Protein AF-F4WC92-F1 (afdb_monomer_lite)

Radius of gyration: 28.57 Å; chains: 1; bounding box: 80×47×82 Å

Secondary structure (DSSP, 8-state):
-HHHHHHHHHHHHHHHHHHHHTTS-HHHHHHHHHHHHHHHHHHHHHHHHHHHHHHHHHHHHHHHHHHHHHHHHHHHHTTTTS-SSSHHHHHHHHHHHHHHHHHHHHHHHHHHHHHHHHHHHHHTTS-------------HHHHHHHHHHHHHHHTTS-SSS-HHHHHHHHHHHHHHHHHHHHHHHHHHHHHHHHHHHHHHHHHHHHHHHHHHHHHHHHHHSTTT-TTHHHHHHHHHHHHHHHHHHHHHHHHHHHHHHHHHHHHHHHHHSS----EETTEE--HHHHHHHHHHHHHHHHHHHHHHHHHHHHHT--

Sequence (314 aa):
MVTVWITGSFILSIVTFIHLKIRTNIFTSVYIILIVMYSITVNSINVYEFYIFVMCLQIKFKLINRFLCENLINLSTNKIKLGIFELKDYAKIMDVEQQKHIFFATMKFRWCRRLQSRINVLELKKQDQVVSQIKYYFPSQFKNQFQNKLKNQSQRCNHSIIKCPERKHLLQIIKQVHLELCKLSKTICTILGVQVAWEIGAIIMCLSGAFYNLFIRYVMYQHKVKDVPAQTALTLLISSLNIFRAVFVSRICKNAADEIQQFGIQVLQSPVTFSVFGLTLDNRVLTMVCIKLVYMKHCYCISVYYIKRQNSYK

pLDDT: mean 71.81, std 14.81, range [36.44, 93.5]

Organism: Acromyrmex echinatior (NCBI:txid103372)

Structure (mmCIF, N/CA/C/O backbone):
data_AF-F4WC92-F1
#
_entry.id   AF-F4WC92-F1
#
loop_
_atom_site.group_PDB
_atom_site.id
_atom_site.type_symbol
_atom_site.label_atom_id
_atom_site.label_alt_id
_atom_site.label_comp_id
_atom_site.label_asym_id
_atom_site.label_entity_id
_atom_site.label_seq_id
_atom_site.pdbx_PDB_ins_code
_atom_site.Cartn_x
_atom_site.Cartn_y
_atom_site.Cartn_z
_atom_site.occupancy
_atom_site.B_iso_or_equiv
_atom_site.auth_seq_id
_atom_site.auth_comp_id
_atom_site.auth_asym_id
_atom_site.auth_atom_id
_atom_site.pdbx_PDB_model_num
ATOM 1 N N . MET A 1 1 ? 5.253 16.028 4.883 1.00 73.00 1 MET A N 1
ATOM 2 C CA . MET A 1 1 ? 5.475 14.704 4.251 1.00 73.00 1 MET A CA 1
ATOM 3 C C . MET A 1 1 ? 4.639 14.530 2.985 1.00 73.00 1 MET A C 1
ATOM 5 O O . MET A 1 1 ? 5.220 14.243 1.953 1.00 73.00 1 MET A O 1
ATOM 9 N N . VAL A 1 2 ? 3.318 14.757 3.029 1.00 73.44 2 VAL A N 1
ATOM 10 C CA . VAL A 1 2 ? 2.434 14.652 1.845 1.00 73.44 2 VAL A CA 1
ATOM 11 C C . VAL A 1 2 ? 2.846 15.610 0.724 1.00 73.44 2 VAL A C 1
ATOM 13 O O . VAL A 1 2 ? 3.014 15.183 -0.409 1.00 73.44 2 VAL A O 1
ATOM 16 N N . THR A 1 3 ? 3.109 16.877 1.051 1.00 79.88 3 THR A N 1
ATOM 17 C CA . THR A 1 3 ? 3.585 17.886 0.088 1.00 79.88 3 THR A CA 1
ATOM 18 C C . THR A 1 3 ? 4.872 17.464 -0.616 1.00 79.88 3 THR A C 1
ATOM 20 O O . THR A 1 3 ? 4.920 17.496 -1.836 1.00 79.88 3 THR A O 1
ATOM 23 N N . VAL A 1 4 ? 5.869 16.993 0.144 1.00 82.69 4 VAL A N 1
ATOM 24 C CA . VAL A 1 4 ? 7.152 16.473 -0.373 1.00 82.69 4 VAL A CA 1
ATOM 25 C C . VAL A 1 4 ? 6.945 15.288 -1.319 1.00 82.69 4 VAL A C 1
ATOM 27 O O . VAL A 1 4 ? 7.647 15.146 -2.315 1.00 82.69 4 VAL A O 1
ATOM 30 N N . TRP A 1 5 ? 5.977 14.427 -1.015 1.00 79.44 5 TRP A N 1
ATOM 31 C CA . TRP A 1 5 ? 5.677 13.262 -1.835 1.00 79.44 5 TRP A CA 1
ATOM 32 C C . TRP A 1 5 ? 4.957 13.640 -3.140 1.00 79.44 5 TRP A C 1
ATOM 34 O O . TRP A 1 5 ? 5.303 13.118 -4.201 1.00 79.44 5 TRP A O 1
ATOM 44 N N . ILE A 1 6 ? 4.021 14.596 -3.087 1.00 78.69 6 ILE A N 1
ATOM 45 C CA . ILE A 1 6 ? 3.345 15.142 -4.275 1.00 78.69 6 ILE A CA 1
ATOM 46 C C . ILE A 1 6 ? 4.356 15.856 -5.179 1.00 78.69 6 ILE A C 1
ATOM 48 O O . ILE A 1 6 ? 4.411 15.567 -6.373 1.00 78.69 6 ILE A O 1
ATOM 52 N N . THR A 1 7 ? 5.194 16.740 -4.625 1.00 84.88 7 THR A N 1
ATOM 53 C CA . THR A 1 7 ? 6.208 17.459 -5.410 1.00 84.88 7 THR A CA 1
ATOM 54 C C . THR A 1 7 ? 7.243 16.509 -5.998 1.00 84.88 7 THR A C 1
ATOM 56 O O . THR A 1 7 ? 7.555 16.618 -7.180 1.00 84.88 7 THR A O 1
ATOM 59 N N . GLY A 1 8 ? 7.727 15.533 -5.224 1.00 83.31 8 GLY A N 1
ATOM 60 C CA . GLY A 1 8 ? 8.659 14.516 -5.716 1.00 83.31 8 GLY A CA 1
ATOM 61 C C . GLY A 1 8 ? 8.076 13.681 -6.858 1.00 83.31 8 GLY A C 1
ATOM 62 O O . GLY A 1 8 ? 8.741 13.477 -7.873 1.00 83.31 8 GLY A O 1
ATOM 63 N N . SER A 1 9 ? 6.816 13.257 -6.733 1.00 78.88 9 SER A N 1
ATOM 64 C CA . SER A 1 9 ? 6.118 12.512 -7.789 1.00 78.88 9 SER A CA 1
ATOM 65 C C . SER A 1 9 ? 5.944 13.355 -9.053 1.00 78.88 9 SER A C 1
ATOM 67 O O . SER A 1 9 ? 6.197 12.875 -10.154 1.00 78.88 9 SER A O 1
ATOM 69 N N . PHE A 1 10 ? 5.582 14.631 -8.900 1.00 83.00 10 PHE A N 1
ATOM 70 C CA . PHE A 1 10 ? 5.409 15.555 -10.018 1.00 83.00 10 PHE A CA 1
ATOM 71 C C . PHE A 1 10 ? 6.719 15.819 -10.776 1.00 83.00 10 PHE A C 1
ATOM 73 O O . PHE A 1 10 ? 6.756 15.695 -12.000 1.00 83.00 10 PHE A O 1
ATOM 80 N N . ILE A 1 11 ? 7.810 16.106 -10.054 1.00 87.75 11 ILE A N 1
ATOM 81 C CA . ILE A 1 11 ? 9.150 16.290 -10.639 1.00 87.75 11 ILE A CA 1
ATOM 82 C C . ILE A 1 11 ? 9.536 15.062 -11.462 1.00 87.75 11 ILE A C 1
ATOM 84 O O . ILE A 1 11 ? 10.046 15.177 -12.576 1.00 87.75 11 ILE A O 1
ATOM 88 N N . LEU A 1 12 ? 9.261 13.872 -10.939 1.00 82.19 12 LEU A N 1
ATOM 89 C CA . LEU A 1 12 ? 9.663 12.647 -11.601 1.00 82.19 12 LEU A CA 1
ATOM 90 C C . LEU A 1 12 ? 8.850 12.344 -12.858 1.00 82.19 12 LEU A C 1
ATOM 92 O O . LEU A 1 12 ? 9.400 11.871 -13.856 1.00 82.19 12 LEU A O 1
ATOM 96 N N . SER A 1 13 ? 7.563 12.670 -12.847 1.00 81.75 13 SER A N 1
ATOM 97 C CA . SER A 1 13 ? 6.728 12.586 -14.040 1.00 81.75 13 SER A CA 1
ATOM 98 C C . SER A 1 13 ? 7.190 13.547 -15.135 1.00 81.75 13 SER A C 1
ATOM 100 O O . SER A 1 13 ? 7.204 13.158 -16.302 1.00 81.75 13 SER A O 1
ATOM 102 N N . ILE A 1 14 ? 7.664 14.750 -14.782 1.00 87.12 14 ILE A N 1
ATOM 103 C CA . ILE A 1 14 ? 8.284 15.678 -15.744 1.00 87.12 14 ILE A CA 1
ATOM 104 C C . ILE A 1 14 ? 9.562 15.074 -16.338 1.00 87.12 14 ILE A C 1
ATOM 106 O O . ILE A 1 14 ? 9.734 15.071 -17.556 1.00 87.12 14 ILE A O 1
ATOM 110 N N . VAL A 1 15 ? 10.448 14.518 -15.506 1.00 86.44 15 VAL A N 1
ATOM 111 C CA . VAL A 1 15 ? 11.680 13.865 -15.986 1.00 86.44 15 VAL A CA 1
ATOM 112 C C . VAL A 1 15 ? 11.350 12.701 -16.925 1.00 86.44 15 VAL A C 1
ATOM 114 O O . VAL A 1 15 ? 11.953 12.558 -17.991 1.00 86.44 15 VAL A O 1
ATOM 117 N N . THR A 1 16 ? 10.344 11.902 -16.566 1.00 80.56 16 THR A N 1
ATOM 118 C CA . THR A 1 16 ? 9.867 10.785 -17.388 1.00 80.56 16 THR A CA 1
ATOM 119 C C . THR A 1 16 ? 9.305 11.281 -18.719 1.00 80.56 16 THR A C 1
ATOM 121 O O . THR A 1 16 ? 9.614 10.692 -19.752 1.00 80.56 16 THR A O 1
ATOM 124 N N . PHE A 1 17 ? 8.559 12.392 -18.728 1.00 84.19 17 PHE A N 1
ATOM 125 C CA . PHE A 1 17 ? 8.043 13.010 -19.951 1.00 84.19 17 PHE A CA 1
ATOM 126 C C . PHE A 1 17 ? 9.146 13.443 -20.902 1.00 84.19 17 PHE A C 1
ATOM 128 O O . PHE A 1 17 ? 9.114 13.079 -22.078 1.00 84.19 17 PHE A O 1
ATOM 135 N N . ILE A 1 18 ? 10.122 14.197 -20.394 1.00 87.19 18 ILE A N 1
ATOM 136 C CA . ILE A 1 18 ? 11.235 14.707 -21.198 1.00 87.19 18 ILE A CA 1
ATOM 137 C C . ILE A 1 18 ? 11.947 13.535 -21.878 1.00 87.19 18 ILE A C 1
ATOM 139 O O . ILE A 1 18 ? 12.225 13.586 -23.075 1.00 87.19 18 ILE A O 1
ATOM 143 N N . HIS A 1 19 ? 12.162 12.441 -21.146 1.00 82.94 19 HIS A N 1
ATOM 144 C CA . HIS A 1 19 ? 12.802 11.255 -21.696 1.00 82.94 19 HIS A CA 1
ATOM 145 C 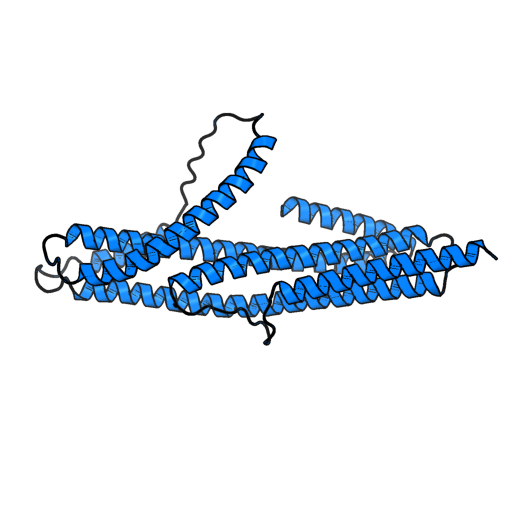C . HIS A 1 19 ? 11.903 10.477 -22.679 1.00 82.94 19 HIS A C 1
ATOM 147 O O . HIS A 1 19 ? 12.404 9.939 -23.668 1.00 82.94 19 HIS A O 1
ATOM 153 N N . LEU A 1 20 ? 10.588 10.387 -22.442 1.00 80.44 20 LEU A N 1
ATOM 154 C CA . LEU A 1 20 ? 9.663 9.693 -23.351 1.00 80.44 20 LEU A CA 1
ATOM 155 C C . LEU A 1 20 ? 9.506 10.428 -24.689 1.00 80.44 20 LEU A C 1
ATOM 157 O O . LEU A 1 20 ? 9.467 9.785 -25.743 1.00 80.44 20 LEU A O 1
ATOM 161 N N . LYS A 1 21 ? 9.481 11.767 -24.637 1.00 87.62 21 LYS A N 1
ATOM 162 C CA . LYS A 1 21 ? 9.332 12.656 -25.796 1.00 87.62 21 LYS A CA 1
ATOM 163 C C . LYS A 1 21 ? 10.448 12.468 -26.823 1.00 87.62 21 LYS A C 1
ATOM 165 O O . LYS A 1 21 ? 10.203 12.601 -28.013 1.00 87.62 21 LYS A O 1
ATOM 170 N N . ILE A 1 22 ? 11.658 12.126 -26.377 1.00 85.75 22 ILE A N 1
ATOM 171 C CA . ILE A 1 22 ? 12.803 11.876 -27.268 1.00 85.75 22 ILE A CA 1
ATOM 172 C C . ILE A 1 22 ? 12.586 10.616 -28.125 1.00 85.75 22 ILE A C 1
ATOM 174 O O . ILE A 1 22 ? 13.156 10.504 -29.205 1.00 85.75 22 ILE A O 1
ATOM 178 N N . ARG A 1 23 ? 11.778 9.652 -27.662 1.00 78.31 23 ARG A N 1
ATOM 179 C CA . ARG A 1 23 ? 11.709 8.309 -28.265 1.00 78.31 23 ARG A CA 1
ATOM 180 C C . ARG A 1 23 ? 10.400 7.959 -28.950 1.00 78.31 23 ARG A C 1
ATOM 182 O O . ARG A 1 23 ? 10.360 6.976 -29.680 1.00 78.31 23 ARG A O 1
ATOM 189 N N . THR A 1 24 ? 9.326 8.676 -28.660 1.00 88.62 24 THR A N 1
ATOM 190 C CA . THR A 1 24 ? 7.986 8.310 -29.127 1.00 88.62 24 THR A CA 1
ATOM 191 C C . THR A 1 24 ? 7.254 9.525 -29.667 1.00 88.62 24 THR A C 1
ATOM 193 O O . THR A 1 24 ? 7.598 10.662 -29.345 1.00 88.62 24 THR A O 1
ATOM 196 N N . ASN A 1 25 ? 6.222 9.282 -30.476 1.00 93.50 25 ASN A N 1
ATOM 197 C CA . ASN A 1 25 ? 5.339 10.340 -30.949 1.00 93.50 25 ASN A CA 1
ATOM 198 C C . ASN A 1 25 ? 4.770 11.127 -29.765 1.00 93.50 25 ASN A C 1
ATOM 200 O O . ASN A 1 25 ? 4.404 10.551 -28.737 1.00 93.50 25 ASN A O 1
ATOM 204 N N . ILE A 1 26 ? 4.656 12.445 -29.937 1.00 91.38 26 ILE A N 1
ATOM 205 C CA . ILE A 1 26 ? 4.210 13.370 -28.887 1.00 91.38 26 ILE A CA 1
ATOM 206 C C . ILE A 1 26 ? 2.862 12.922 -28.302 1.00 91.38 26 ILE A C 1
ATOM 208 O O . ILE A 1 26 ? 2.715 12.889 -27.084 1.00 91.38 26 ILE A O 1
ATOM 212 N N . PHE A 1 27 ? 1.916 12.487 -29.141 1.00 91.12 27 PHE A N 1
ATOM 213 C CA . PHE A 1 27 ? 0.608 11.995 -28.694 1.00 91.12 27 PHE A CA 1
ATOM 214 C C . PHE A 1 27 ? 0.704 10.754 -27.800 1.00 91.12 27 PHE A C 1
ATOM 216 O O . PHE A 1 27 ? 0.085 10.709 -26.739 1.00 91.12 27 PHE A O 1
ATOM 223 N N . THR A 1 28 ? 1.520 9.768 -28.180 1.00 85.94 28 THR A N 1
ATOM 224 C CA . THR A 1 28 ? 1.728 8.550 -27.384 1.00 85.94 28 THR A CA 1
ATOM 225 C C . THR A 1 28 ? 2.424 8.872 -26.066 1.00 85.94 28 THR A C 1
ATOM 227 O O . THR A 1 28 ? 2.027 8.359 -25.023 1.00 85.94 28 THR A O 1
ATOM 230 N N . SER A 1 29 ? 3.418 9.767 -26.094 1.00 85.31 29 SER A N 1
ATOM 231 C CA . SER A 1 29 ? 4.074 10.264 -24.883 1.00 85.31 29 SER A CA 1
ATOM 232 C C . SER A 1 29 ? 3.074 10.900 -23.925 1.00 85.31 29 SER A C 1
ATOM 234 O O . SER A 1 29 ? 2.993 10.489 -22.770 1.00 85.31 29 SER A O 1
ATOM 236 N N . VAL A 1 30 ? 2.287 11.864 -24.410 1.00 87.81 30 VAL A N 1
ATOM 237 C CA . VAL A 1 30 ? 1.281 12.572 -23.608 1.00 87.81 30 VAL A CA 1
ATOM 238 C C . VAL A 1 30 ? 0.264 11.592 -23.026 1.00 87.81 30 VAL A C 1
ATOM 240 O O . VAL A 1 30 ? -0.023 11.662 -21.834 1.00 87.81 30 VAL A O 1
ATOM 243 N N . TYR A 1 31 ? -0.220 10.634 -23.819 1.00 89.62 31 TYR A N 1
ATOM 244 C CA . TYR A 1 31 ? -1.158 9.613 -23.354 1.00 89.62 31 TYR A CA 1
ATOM 245 C C . TYR A 1 31 ? -0.576 8.743 -22.230 1.00 89.62 31 TYR A C 1
ATOM 247 O O . TYR A 1 31 ? -1.202 8.587 -21.181 1.00 89.62 31 TYR A O 1
ATOM 255 N N . ILE A 1 32 ? 0.649 8.233 -22.400 1.00 83.56 32 ILE A N 1
ATOM 256 C CA . ILE A 1 32 ? 1.326 7.424 -21.375 1.00 83.56 32 ILE A CA 1
ATOM 257 C C . ILE A 1 32 ? 1.508 8.232 -20.087 1.00 83.56 32 ILE A C 1
ATOM 259 O O . ILE A 1 32 ? 1.289 7.714 -18.995 1.00 83.56 32 ILE A O 1
ATOM 263 N N . ILE A 1 33 ? 1.867 9.510 -20.193 1.00 86.06 33 ILE A N 1
ATOM 264 C CA . ILE A 1 33 ? 2.068 10.371 -19.023 1.00 86.06 33 ILE A CA 1
ATOM 265 C C . ILE A 1 33 ? 0.764 10.672 -18.324 1.00 86.06 33 ILE A C 1
ATOM 267 O O . ILE A 1 33 ? 0.744 10.654 -17.101 1.00 86.06 33 ILE A O 1
ATOM 271 N N . LEU A 1 34 ? -0.315 10.914 -19.065 1.00 87.31 34 LEU A N 1
ATOM 272 C CA . LEU A 1 34 ? -1.633 11.094 -18.474 1.00 87.31 34 LEU A CA 1
ATOM 273 C C . LEU A 1 34 ? -2.047 9.849 -17.692 1.00 87.31 34 LEU A C 1
ATOM 275 O O . LEU A 1 34 ? -2.469 9.985 -16.548 1.00 87.31 34 LEU A O 1
ATOM 279 N N . ILE A 1 35 ? -1.842 8.647 -18.242 1.00 86.38 35 ILE A N 1
ATOM 280 C CA . ILE A 1 35 ? -2.120 7.393 -17.526 1.00 86.38 35 ILE A CA 1
ATOM 281 C C . ILE A 1 35 ? -1.248 7.262 -16.277 1.00 86.38 35 ILE A C 1
ATOM 283 O O . ILE A 1 35 ? -1.755 6.940 -15.204 1.00 86.38 35 ILE A O 1
ATOM 287 N N . VAL A 1 36 ? 0.060 7.501 -16.395 1.00 82.44 36 VAL A N 1
ATOM 288 C CA . VAL A 1 36 ? 1.001 7.367 -15.274 1.00 82.44 36 VAL A CA 1
ATOM 289 C C . VAL A 1 36 ? 0.689 8.390 -14.185 1.00 82.44 36 VAL A C 1
ATOM 291 O O . VAL A 1 36 ? 0.618 8.026 -13.015 1.00 82.44 36 VAL A O 1
ATOM 294 N N . MET A 1 37 ? 0.441 9.645 -14.556 1.00 84.12 37 MET A N 1
ATOM 295 C CA . MET A 1 37 ? 0.050 10.709 -13.636 1.00 84.12 37 MET A CA 1
ATOM 296 C C . MET A 1 37 ? -1.266 10.386 -12.954 1.00 84.12 37 MET A C 1
ATOM 298 O O . MET A 1 37 ? -1.327 10.425 -11.732 1.00 84.12 37 MET A O 1
ATOM 302 N N . TYR A 1 38 ? -2.290 10.006 -13.717 1.00 86.88 38 TYR A N 1
ATOM 303 C CA . TYR A 1 38 ? -3.586 9.625 -13.171 1.00 86.88 38 TYR A CA 1
ATOM 304 C C . TYR A 1 38 ? -3.454 8.455 -12.194 1.00 86.88 38 TYR A C 1
ATOM 306 O O . TYR A 1 38 ? -3.939 8.537 -11.069 1.00 86.88 38 TYR A O 1
ATOM 314 N N . SER A 1 39 ? -2.721 7.407 -12.578 1.00 83.56 39 SER A N 1
ATOM 315 C CA . SER A 1 39 ? -2.456 6.257 -11.716 1.00 83.56 39 SER A CA 1
ATOM 316 C C . SER A 1 39 ? -1.729 6.671 -10.440 1.00 83.56 39 SER A C 1
ATOM 318 O O . SER A 1 39 ? -2.133 6.279 -9.348 1.00 83.56 39 SER A O 1
ATOM 320 N N . ILE A 1 40 ? -0.688 7.500 -10.526 1.00 79.75 40 ILE A N 1
ATOM 321 C CA . ILE A 1 40 ? 0.014 7.989 -9.337 1.00 79.75 40 ILE A CA 1
ATOM 322 C C . ILE A 1 40 ? -0.944 8.807 -8.468 1.00 79.75 40 ILE A C 1
ATOM 324 O O . ILE A 1 40 ? -1.065 8.508 -7.283 1.00 79.75 40 ILE A O 1
ATOM 328 N N . THR A 1 41 ? -1.662 9.781 -9.031 1.00 83.19 41 THR A N 1
ATOM 329 C CA . THR A 1 41 ? -2.555 10.696 -8.307 1.00 83.19 41 THR A CA 1
ATOM 330 C C . THR A 1 41 ? -3.713 9.972 -7.629 1.00 83.19 41 THR A C 1
ATOM 332 O O . THR A 1 41 ? -3.917 10.162 -6.433 1.00 83.19 41 THR A O 1
ATOM 335 N N . VAL A 1 42 ? -4.439 9.104 -8.333 1.00 84.50 42 VAL A N 1
ATOM 336 C CA . VAL A 1 42 ? -5.546 8.335 -7.742 1.00 84.50 42 VAL A CA 1
ATOM 337 C C . VAL A 1 42 ? -5.039 7.481 -6.588 1.00 84.50 42 VAL A C 1
ATOM 339 O O . VAL A 1 42 ? -5.598 7.507 -5.494 1.00 84.50 42 VAL A O 1
ATOM 342 N N . ASN A 1 43 ? -3.910 6.805 -6.780 1.00 80.81 43 ASN A N 1
ATOM 343 C CA . ASN A 1 43 ? -3.346 5.966 -5.732 1.00 80.81 43 ASN A CA 1
ATOM 344 C C . ASN A 1 43 ? -2.805 6.786 -4.550 1.00 80.81 43 ASN A C 1
ATOM 346 O O . ASN A 1 43 ? -2.872 6.349 -3.404 1.00 80.81 43 ASN A O 1
ATOM 350 N N . SER A 1 44 ? -2.328 8.006 -4.811 1.00 80.38 44 SER A N 1
ATOM 351 C CA . SER A 1 44 ? -1.966 8.986 -3.778 1.00 80.38 44 SER A CA 1
ATOM 352 C C . SER A 1 44 ? -3.141 9.288 -2.864 1.00 80.38 44 SER A C 1
ATOM 354 O O . SER A 1 44 ? -3.015 9.254 -1.642 1.00 80.38 44 SER A O 1
ATOM 356 N N . ILE A 1 45 ? -4.268 9.632 -3.493 1.00 85.88 45 ILE A N 1
ATOM 357 C CA . ILE A 1 45 ? -5.485 10.083 -2.833 1.00 85.88 45 ILE A CA 1
ATOM 358 C C . ILE A 1 45 ? -6.022 8.936 -1.994 1.00 85.88 45 ILE A C 1
ATOM 360 O O . ILE A 1 45 ? -6.266 9.124 -0.812 1.00 85.88 45 ILE A O 1
ATOM 364 N N . ASN A 1 46 ? -6.058 7.738 -2.566 1.00 83.00 46 ASN A N 1
ATOM 365 C CA . ASN A 1 46 ? -6.442 6.507 -1.892 1.00 83.00 46 ASN A CA 1
ATOM 366 C C . ASN A 1 46 ? -5.622 6.234 -0.618 1.00 83.00 46 ASN A C 1
ATOM 368 O O . ASN A 1 46 ? -6.174 6.012 0.460 1.00 83.00 46 ASN A O 1
ATOM 372 N N . VAL A 1 47 ? -4.287 6.290 -0.709 1.00 78.44 47 VAL A N 1
ATOM 373 C CA . VAL A 1 47 ? -3.405 6.089 0.457 1.00 78.44 47 VAL A CA 1
ATOM 374 C C . VAL A 1 47 ? -3.589 7.203 1.491 1.00 78.44 47 VAL A C 1
ATOM 376 O O . VAL A 1 47 ? -3.520 6.957 2.698 1.00 78.44 47 VAL A O 1
ATOM 379 N N . TYR A 1 48 ? -3.824 8.434 1.041 1.00 82.12 48 TYR A N 1
ATOM 380 C CA . TYR A 1 48 ? -4.033 9.573 1.926 1.00 82.12 48 TYR A CA 1
ATOM 381 C C . TYR A 1 48 ? -5.386 9.523 2.644 1.00 82.12 48 TYR A C 1
ATOM 383 O O . TYR A 1 48 ? -5.450 9.769 3.849 1.00 82.12 48 TYR A O 1
ATOM 391 N N . GLU A 1 49 ? -6.448 9.149 1.937 1.00 85.50 49 GLU A N 1
ATOM 392 C CA . GLU A 1 49 ? -7.778 8.922 2.492 1.00 85.50 49 GLU A CA 1
ATOM 393 C C . GLU A 1 49 ? -7.728 7.823 3.553 1.00 85.50 49 GLU A C 1
ATOM 395 O O . GLU A 1 49 ? -8.208 8.025 4.669 1.00 85.50 49 GLU A O 1
ATOM 400 N N . PHE A 1 50 ? -7.036 6.716 3.263 1.00 80.38 50 PHE A N 1
ATOM 401 C CA . PHE A 1 50 ? -6.778 5.666 4.245 1.00 80.38 50 PHE A CA 1
ATOM 402 C C . PHE A 1 50 ? -6.083 6.209 5.496 1.00 80.38 50 PHE A C 1
ATOM 404 O O . PHE A 1 50 ? -6.516 5.951 6.620 1.00 80.38 50 PHE A O 1
ATOM 411 N N . TYR A 1 51 ? -5.017 6.988 5.312 1.00 80.75 51 TYR A N 1
ATOM 412 C CA . TYR A 1 51 ? -4.273 7.568 6.421 1.00 80.75 51 TYR A CA 1
ATOM 413 C C . TYR A 1 51 ? -5.148 8.488 7.288 1.00 80.75 51 TYR A C 1
ATOM 415 O O . TYR A 1 51 ? -5.158 8.348 8.513 1.00 80.75 51 TYR A O 1
ATOM 423 N N . ILE A 1 52 ? -5.924 9.391 6.675 1.00 85.19 52 ILE A N 1
ATOM 424 C CA . ILE A 1 52 ? -6.870 10.254 7.400 1.00 85.19 52 ILE A CA 1
ATOM 425 C C . ILE A 1 52 ? -7.900 9.408 8.140 1.00 85.19 52 ILE A C 1
ATOM 427 O O . ILE A 1 52 ? -8.220 9.697 9.293 1.00 85.19 52 ILE A O 1
ATOM 431 N N . PHE A 1 53 ? -8.418 8.368 7.494 1.00 82.69 53 PHE A N 1
ATOM 432 C CA . PHE A 1 53 ? -9.435 7.511 8.072 1.00 82.69 53 PHE A CA 1
ATOM 433 C C . PHE A 1 53 ? -8.928 6.789 9.329 1.00 82.69 53 PHE A C 1
ATOM 435 O O . PHE A 1 53 ? -9.590 6.830 10.369 1.00 82.69 53 PHE A O 1
ATOM 442 N N . VAL A 1 54 ? -7.723 6.210 9.276 1.00 77.62 54 VAL A N 1
ATOM 443 C CA . VAL A 1 54 ? -7.074 5.576 10.437 1.00 77.62 54 VAL A CA 1
ATOM 444 C C . VAL A 1 54 ? -6.869 6.587 11.564 1.00 77.62 54 VAL A C 1
ATOM 446 O O . VAL A 1 54 ? -7.263 6.322 12.700 1.00 77.62 54 VAL A O 1
ATOM 449 N N . MET A 1 55 ? -6.343 7.775 11.252 1.00 83.50 55 MET A N 1
ATOM 450 C CA . MET A 1 55 ? -6.171 8.852 12.234 1.00 83.50 55 MET A CA 1
ATOM 451 C C . MET A 1 55 ? -7.510 9.283 12.854 1.00 83.50 55 MET A C 1
ATOM 453 O O . MET A 1 55 ? -7.603 9.521 14.060 1.00 83.50 55 MET A O 1
ATOM 457 N N . CYS A 1 56 ? -8.578 9.360 12.056 1.00 86.56 56 CYS A N 1
ATOM 458 C CA . CYS A 1 56 ? -9.911 9.721 12.529 1.00 86.56 56 CYS A CA 1
ATOM 459 C C . CYS A 1 56 ? -10.477 8.658 13.477 1.00 86.56 56 CYS A C 1
ATOM 461 O O . CYS A 1 56 ? -10.965 8.999 14.560 1.00 86.56 56 CYS A O 1
ATOM 463 N N . LEU A 1 57 ? -10.376 7.375 13.108 1.00 79.31 57 LEU A N 1
ATOM 464 C CA . LEU A 1 57 ? -10.760 6.270 13.984 1.00 79.31 57 LEU A CA 1
ATOM 465 C C . LEU A 1 57 ? -9.978 6.322 15.293 1.00 79.31 57 LEU A C 1
ATOM 467 O O . LEU A 1 57 ? -10.585 6.265 16.360 1.00 79.31 57 LEU A O 1
ATOM 471 N N . GLN A 1 58 ? -8.660 6.498 15.224 1.00 81.50 58 GLN A N 1
ATOM 472 C CA . GLN A 1 58 ? -7.795 6.578 16.395 1.00 81.50 58 GLN A CA 1
ATOM 473 C C . GLN A 1 58 ? -8.238 7.691 17.355 1.00 81.50 58 GLN A C 1
ATOM 475 O O . GLN A 1 58 ? -8.398 7.454 18.555 1.00 81.50 58 GLN A O 1
ATOM 480 N N . ILE A 1 59 ? -8.477 8.901 16.839 1.00 85.12 59 ILE A N 1
ATOM 481 C CA . ILE A 1 59 ? -8.931 10.041 17.645 1.00 85.12 59 ILE A CA 1
ATOM 482 C C . ILE A 1 59 ? -10.301 9.747 18.266 1.00 85.12 59 ILE A C 1
ATOM 484 O O . ILE A 1 59 ? -10.489 9.981 19.463 1.00 85.12 59 ILE A O 1
ATOM 488 N N . LYS A 1 60 ? -11.246 9.199 17.489 1.00 83.69 60 LYS A N 1
ATOM 489 C CA . LYS A 1 60 ? -12.581 8.841 17.988 1.00 83.69 60 LYS A CA 1
ATOM 490 C C . LYS A 1 60 ? -12.512 7.786 19.088 1.00 83.69 60 LYS A C 1
ATOM 492 O O . LYS A 1 60 ? -13.124 7.978 20.136 1.00 83.69 60 LYS A O 1
ATOM 497 N N . PHE A 1 61 ? -11.736 6.721 18.905 1.00 79.19 61 PHE A N 1
ATOM 498 C CA . PHE A 1 61 ? -11.561 5.684 19.922 1.00 79.19 61 PHE A CA 1
ATOM 499 C C . PHE A 1 61 ? -10.899 6.227 21.185 1.00 79.19 61 PHE A C 1
ATOM 501 O O . PHE A 1 61 ? -11.390 5.974 22.284 1.00 79.19 61 PHE A O 1
ATOM 508 N N . LYS A 1 62 ? -9.839 7.033 21.050 1.00 83.88 62 LYS A N 1
ATOM 509 C CA . LYS A 1 62 ? -9.177 7.681 22.191 1.00 83.88 62 LYS A CA 1
ATOM 510 C C . LYS A 1 62 ? -10.152 8.542 22.992 1.00 83.88 62 LYS A C 1
ATOM 512 O O . LYS A 1 62 ? -10.101 8.557 24.220 1.00 83.88 62 LYS A O 1
ATOM 517 N N . LEU A 1 63 ? -11.046 9.243 22.302 1.00 84.75 63 LEU A N 1
ATOM 518 C CA . LEU A 1 63 ? -12.031 10.104 22.935 1.00 84.75 63 LEU A CA 1
ATOM 519 C C . LEU A 1 63 ? -13.160 9.318 23.606 1.00 84.75 63 LEU A C 1
ATOM 521 O O . LEU A 1 63 ? -13.528 9.651 24.728 1.00 84.75 63 LEU A O 1
ATOM 525 N N . ILE A 1 64 ? -13.655 8.251 22.974 1.00 81.06 64 ILE A N 1
ATOM 526 C CA . ILE A 1 64 ? -14.623 7.335 23.592 1.00 81.06 64 ILE A CA 1
ATOM 527 C C . ILE A 1 64 ? -14.020 6.719 24.853 1.00 81.06 64 ILE A C 1
ATOM 529 O O . ILE A 1 64 ? -14.658 6.740 25.899 1.00 81.06 64 ILE A O 1
ATOM 533 N N . ASN A 1 65 ? -12.774 6.247 24.792 1.00 80.25 65 ASN A N 1
ATOM 534 C CA . ASN A 1 65 ? -12.114 5.644 25.945 1.00 80.25 65 ASN A CA 1
ATOM 535 C C . ASN A 1 65 ? -11.941 6.653 27.095 1.00 80.25 65 ASN A C 1
ATOM 537 O O . ASN A 1 65 ? -12.256 6.364 28.246 1.00 80.25 65 ASN A O 1
ATOM 541 N N . ARG A 1 66 ? -11.540 7.891 26.779 1.00 85.62 66 ARG A N 1
ATOM 542 C CA . ARG A 1 66 ? -11.459 8.971 27.771 1.00 85.62 66 ARG A CA 1
ATOM 543 C C . ARG A 1 66 ? -12.820 9.289 28.394 1.00 85.62 66 ARG A C 1
ATOM 545 O O . ARG A 1 66 ? -12.910 9.418 29.611 1.00 85.62 66 ARG A O 1
ATOM 552 N N . PHE A 1 67 ? -13.867 9.382 27.577 1.00 82.19 67 PHE A N 1
ATOM 553 C CA . PHE A 1 67 ? -15.232 9.618 28.044 1.00 82.19 67 PHE A CA 1
ATOM 554 C C . PHE A 1 67 ? -15.718 8.493 28.968 1.00 82.19 67 PHE A C 1
ATOM 556 O O . PHE A 1 67 ? -16.400 8.755 29.956 1.00 82.19 67 PHE A O 1
ATOM 563 N N . LEU A 1 68 ? -15.333 7.245 28.691 1.00 78.38 68 LEU A N 1
ATOM 564 C CA . LEU A 1 68 ? -15.634 6.107 29.558 1.00 78.38 68 LEU A CA 1
ATOM 565 C C . LEU A 1 68 ? -14.941 6.205 30.909 1.00 78.38 68 LEU A C 1
ATOM 567 O O . LEU A 1 68 ? -15.609 6.066 31.932 1.00 78.38 68 LEU A O 1
ATOM 571 N N . CYS A 1 69 ? -13.641 6.501 30.922 1.00 81.56 69 CYS A N 1
ATOM 572 C CA . CYS A 1 69 ? -12.897 6.695 32.162 1.00 81.56 69 CYS A CA 1
ATOM 573 C C . CYS A 1 69 ? -13.462 7.853 32.996 1.00 81.56 69 CYS A C 1
ATOM 575 O O . CYS A 1 69 ? -13.693 7.682 34.189 1.00 81.56 69 CYS A O 1
ATOM 577 N N . GLU A 1 70 ? -13.727 9.012 32.384 1.00 85.19 70 GLU A N 1
ATOM 578 C CA . GLU A 1 70 ? -14.271 10.182 33.090 1.00 85.19 70 GLU A CA 1
ATOM 579 C C . GLU A 1 70 ? -15.658 9.890 33.680 1.00 85.19 70 GLU A C 1
ATOM 581 O O . GLU A 1 70 ? -15.920 10.218 34.839 1.00 85.19 70 GLU A O 1
ATOM 586 N N . ASN A 1 71 ? -16.531 9.210 32.930 1.00 80.94 71 ASN A N 1
ATOM 587 C CA . ASN A 1 71 ? -17.836 8.815 33.452 1.00 80.94 71 ASN A CA 1
ATOM 588 C C . ASN A 1 71 ? -17.717 7.791 34.579 1.00 80.94 71 ASN A C 1
ATOM 590 O O . ASN A 1 71 ? -18.414 7.945 35.574 1.00 80.94 71 ASN A O 1
ATOM 594 N N . LEU A 1 72 ? -16.836 6.792 34.472 1.00 76.75 72 LEU A N 1
ATOM 595 C CA . LEU A 1 72 ? -16.600 5.809 35.537 1.00 76.75 72 LEU A CA 1
ATOM 596 C C . LEU A 1 72 ? -16.099 6.470 36.830 1.00 76.75 72 LEU A C 1
ATOM 598 O O . LEU A 1 72 ? -16.617 6.163 37.903 1.00 76.75 72 LEU A O 1
ATOM 602 N N . ILE A 1 73 ? -15.160 7.417 36.729 1.00 81.94 73 ILE A N 1
ATOM 603 C CA . ILE A 1 73 ? -14.604 8.148 37.879 1.00 81.94 73 ILE A CA 1
ATOM 604 C C . ILE A 1 73 ? -15.666 9.040 38.533 1.00 81.94 73 ILE A C 1
ATOM 606 O O . ILE A 1 73 ? -15.845 8.996 39.749 1.00 81.94 73 ILE A O 1
ATOM 610 N N . ASN A 1 74 ? -16.424 9.810 37.746 1.00 80.31 74 ASN A N 1
ATOM 611 C CA . ASN A 1 74 ? -17.515 10.646 38.268 1.00 80.31 74 ASN A CA 1
ATOM 612 C C . ASN A 1 74 ? -18.624 9.807 38.921 1.00 80.31 74 ASN A C 1
ATOM 614 O O . ASN A 1 74 ? -19.314 10.243 39.848 1.00 80.31 74 ASN A O 1
ATOM 618 N N . LEU A 1 75 ? -18.811 8.582 38.430 1.00 68.19 75 LEU A N 1
ATOM 619 C CA . LEU A 1 75 ? -19.764 7.635 38.983 1.00 68.19 75 LEU A CA 1
ATOM 620 C C . LEU A 1 75 ? -19.284 7.043 40.314 1.00 68.19 75 LEU A C 1
ATOM 622 O O . LEU A 1 75 ? -20.128 6.764 41.171 1.00 68.19 75 LEU A O 1
ATOM 626 N N . SER A 1 76 ? -17.972 6.835 40.484 1.00 69.19 76 SER A N 1
ATOM 627 C CA . SER A 1 76 ? -17.388 6.319 41.724 1.00 69.19 76 SER A CA 1
ATOM 628 C C . SER A 1 76 ? -17.345 7.389 42.811 1.00 69.19 76 SER A C 1
ATOM 630 O O . SER A 1 76 ? -17.793 7.125 43.924 1.00 69.19 76 SER A O 1
ATOM 632 N N . THR A 1 77 ? -16.914 8.617 42.505 1.00 74.62 77 THR A N 1
ATOM 633 C CA . THR A 1 77 ? -16.840 9.717 43.489 1.00 74.62 77 THR A CA 1
ATOM 634 C C . THR A 1 77 ? -18.198 10.056 44.101 1.00 74.62 77 THR A C 1
ATOM 636 O O . THR A 1 77 ? -18.289 10.255 45.309 1.00 74.62 77 THR A O 1
ATOM 639 N N . ASN A 1 78 ? -19.279 9.995 43.320 1.00 64.75 78 ASN A N 1
ATOM 640 C CA . ASN A 1 78 ? -20.640 10.214 43.822 1.00 64.75 78 ASN A CA 1
ATOM 641 C C . ASN A 1 78 ? -21.228 9.031 44.621 1.00 64.75 78 ASN A C 1
ATOM 643 O O . ASN A 1 78 ? -22.280 9.185 45.241 1.00 64.75 78 ASN A O 1
ATOM 647 N N . LYS A 1 79 ? -20.600 7.844 44.605 1.00 53.66 79 LYS A N 1
ATOM 648 C CA . LYS A 1 79 ? -21.122 6.622 45.255 1.00 53.66 79 LYS A CA 1
ATOM 649 C C . LYS A 1 79 ? -20.242 6.052 46.370 1.00 53.66 79 LYS A C 1
ATOM 651 O O . LYS A 1 79 ? -20.687 5.124 47.038 1.00 53.66 79 LYS A O 1
ATOM 656 N N . ILE A 1 80 ? -19.056 6.610 46.628 1.00 50.84 80 ILE A N 1
ATOM 657 C CA . ILE A 1 80 ? -18.128 6.152 47.686 1.00 50.84 80 ILE A CA 1
ATOM 658 C C . ILE A 1 80 ? -18.708 6.266 49.117 1.00 50.84 80 ILE A C 1
ATOM 660 O O . ILE A 1 80 ? -18.134 5.726 50.053 1.00 50.84 80 ILE A O 1
ATOM 664 N N . LYS A 1 81 ? -19.912 6.825 49.307 1.00 54.09 81 LYS A N 1
ATOM 665 C CA . LYS A 1 81 ? -20.658 6.687 50.572 1.00 54.09 81 LYS A CA 1
ATOM 666 C C . LYS A 1 81 ? -21.539 5.429 50.702 1.00 54.09 81 LYS A C 1
ATOM 668 O O . LYS A 1 81 ? -22.063 5.224 51.787 1.00 54.09 81 LYS A O 1
ATOM 673 N N . LEU A 1 82 ? -21.730 4.590 49.669 1.00 42.75 82 LEU A N 1
ATOM 674 C CA . LEU A 1 82 ? -22.796 3.564 49.694 1.00 42.75 82 LEU A CA 1
ATOM 675 C C . LEU A 1 82 ? -22.417 2.113 49.333 1.00 42.75 82 LEU A C 1
ATOM 677 O O . LEU A 1 82 ? -23.314 1.310 49.100 1.00 42.75 82 LEU A O 1
ATOM 681 N N . GLY A 1 83 ? -21.141 1.725 49.291 1.00 47.84 83 GLY A N 1
ATOM 682 C CA . GLY A 1 83 ? -20.821 0.299 49.114 1.00 47.84 83 GLY A CA 1
ATOM 683 C C . GLY A 1 83 ? -19.369 0.013 48.769 1.00 47.84 83 GLY A C 1
ATOM 684 O O . GLY A 1 83 ? -19.002 -0.063 47.602 1.00 47.84 83 GLY A O 1
ATOM 685 N N . ILE A 1 84 ? -18.555 -0.180 49.802 1.00 51.66 84 ILE A N 1
ATOM 686 C CA . ILE A 1 84 ? -17.121 -0.508 49.733 1.00 51.66 84 ILE A CA 1
ATOM 687 C C . ILE A 1 84 ? -16.869 -1.946 49.218 1.00 51.66 84 ILE A C 1
ATOM 689 O O . ILE A 1 84 ? -15.741 -2.292 48.877 1.00 51.66 84 ILE A O 1
ATOM 693 N N . PHE A 1 85 ? -17.905 -2.786 49.120 1.00 48.94 85 PHE A N 1
ATOM 694 C CA . PHE A 1 85 ? -17.736 -4.231 48.947 1.00 48.94 85 PHE A CA 1
ATOM 695 C C . PHE A 1 85 ? -17.585 -4.720 47.494 1.00 48.94 85 PHE A C 1
ATOM 697 O O . PHE A 1 85 ? -16.807 -5.637 47.269 1.00 48.94 85 PHE A O 1
ATOM 704 N N . GLU A 1 86 ? -18.213 -4.092 46.493 1.00 53.97 86 GLU A N 1
ATOM 705 C CA . GLU A 1 86 ? -18.093 -4.550 45.087 1.00 53.97 86 GLU A CA 1
ATOM 706 C C . GLU A 1 86 ? -16.913 -3.917 44.325 1.00 53.97 86 GLU A C 1
ATOM 708 O O . GLU A 1 86 ? -16.452 -4.450 43.317 1.00 53.97 86 GLU A O 1
ATOM 713 N N . LEU A 1 87 ? -16.378 -2.786 44.802 1.00 54.25 87 LEU A N 1
ATOM 714 C CA . LEU A 1 87 ? -15.286 -2.086 44.114 1.00 54.25 87 LEU A CA 1
ATOM 715 C C . LEU A 1 87 ? -13.920 -2.772 44.302 1.00 54.25 87 LEU A C 1
ATOM 717 O O . LEU A 1 87 ? -13.020 -2.539 43.500 1.00 54.25 87 LEU A O 1
ATOM 721 N N . LYS A 1 88 ? -13.750 -3.606 45.340 1.00 57.72 88 LYS A N 1
ATOM 722 C CA . LYS A 1 88 ? -12.472 -4.275 45.649 1.00 57.72 88 LYS A CA 1
ATOM 723 C C . LYS A 1 88 ? -12.078 -5.316 44.604 1.00 57.72 88 LYS A C 1
ATOM 725 O O . LYS A 1 88 ? -10.905 -5.366 44.246 1.00 57.72 88 LYS A O 1
ATOM 730 N N . ASP A 1 89 ? -13.028 -6.083 44.077 1.00 56.06 89 ASP A N 1
ATOM 731 C CA . ASP A 1 89 ? -12.726 -7.103 43.063 1.00 56.06 89 ASP A CA 1
ATOM 732 C C . ASP A 1 89 ? -12.453 -6.477 41.695 1.00 56.06 89 ASP A C 1
ATOM 734 O O . ASP A 1 89 ? -11.499 -6.855 41.016 1.00 56.06 89 ASP A O 1
ATOM 738 N N . TYR A 1 90 ? -13.199 -5.429 41.335 1.00 52.12 90 TYR A N 1
ATOM 739 C CA . TYR A 1 90 ? -12.913 -4.664 40.124 1.00 52.12 90 TYR A CA 1
ATOM 740 C C . TYR A 1 90 ? -11.581 -3.915 40.219 1.00 52.12 90 TYR A C 1
ATOM 742 O O . TYR A 1 90 ? -10.822 -3.929 39.257 1.00 52.12 90 TYR A O 1
ATOM 750 N N . ALA A 1 91 ? -11.256 -3.316 41.372 1.00 56.41 91 ALA A N 1
ATOM 751 C CA . ALA A 1 91 ? -9.964 -2.670 41.593 1.00 56.41 91 ALA A CA 1
ATOM 752 C C . ALA A 1 91 ? -8.807 -3.672 41.507 1.00 56.41 91 ALA A C 1
ATOM 754 O O . ALA A 1 91 ? -7.787 -3.342 40.923 1.00 56.41 91 ALA A O 1
ATOM 755 N N . LYS A 1 92 ? -8.968 -4.910 41.993 1.00 64.19 92 LYS A N 1
ATOM 756 C CA . LYS A 1 92 ? -7.938 -5.957 41.873 1.00 64.19 92 LYS A CA 1
ATOM 757 C C . LYS A 1 92 ? -7.685 -6.371 40.420 1.00 64.19 92 LYS A C 1
ATOM 759 O O . LYS A 1 92 ? -6.537 -6.572 40.040 1.00 64.19 92 LYS A O 1
ATOM 764 N N . ILE A 1 93 ? -8.738 -6.473 39.606 1.00 59.06 93 ILE A N 1
ATOM 765 C CA . ILE A 1 93 ? -8.625 -6.803 38.174 1.00 59.06 93 ILE A CA 1
ATOM 766 C C . ILE A 1 93 ? -8.017 -5.622 37.406 1.00 59.06 93 ILE A C 1
ATOM 768 O O . ILE A 1 93 ? -7.088 -5.805 36.621 1.00 59.06 93 ILE A O 1
ATOM 772 N N . MET A 1 94 ? -8.477 -4.400 37.690 1.00 51.62 94 MET A N 1
ATOM 773 C CA . MET A 1 94 ? -7.963 -3.195 37.046 1.00 51.62 94 MET A CA 1
ATOM 774 C C . MET A 1 94 ? -6.519 -2.892 37.448 1.00 51.62 94 MET A C 1
ATOM 776 O O . MET A 1 94 ? -5.762 -2.499 36.580 1.00 51.62 94 MET A O 1
ATOM 780 N N . ASP A 1 95 ? -6.103 -3.092 38.701 1.00 56.12 95 ASP A N 1
ATOM 781 C CA . ASP A 1 95 ? -4.750 -2.756 39.172 1.00 56.12 95 ASP A CA 1
ATOM 782 C C . ASP A 1 95 ? -3.692 -3.702 38.580 1.00 56.12 95 ASP A C 1
ATOM 784 O O . ASP A 1 95 ? -2.644 -3.254 38.126 1.00 56.12 95 ASP A O 1
ATOM 788 N N . VAL A 1 96 ? -3.998 -4.996 38.425 1.00 63.28 96 VAL A N 1
ATOM 789 C CA . VAL A 1 96 ? -3.095 -5.954 37.750 1.00 63.28 96 VAL A CA 1
ATOM 790 C C . VAL A 1 96 ? -2.919 -5.615 36.261 1.00 63.28 96 VAL A C 1
ATOM 792 O O . VAL A 1 96 ? -1.828 -5.751 35.696 1.00 63.28 96 VAL A O 1
ATOM 795 N N . GLU A 1 97 ? -3.975 -5.130 35.611 1.00 51.22 97 GLU A N 1
ATOM 796 C CA . GLU A 1 97 ? -3.968 -4.773 34.190 1.00 51.22 97 GLU A CA 1
ATOM 797 C C . GLU A 1 97 ? -3.390 -3.364 33.957 1.00 51.22 97 GLU A C 1
ATOM 799 O O . GLU A 1 97 ? -2.609 -3.134 33.029 1.00 51.22 97 GLU A O 1
ATOM 804 N N . GLN A 1 98 ? -3.665 -2.432 34.869 1.00 49.38 98 GLN A N 1
ATOM 805 C CA . GLN A 1 98 ? -3.161 -1.064 34.888 1.00 49.38 98 GLN A CA 1
ATOM 806 C C . GLN A 1 98 ? -1.680 -1.025 35.272 1.00 49.38 98 GLN A C 1
ATOM 808 O O . GLN A 1 98 ? -0.944 -0.247 34.677 1.00 49.38 98 GLN A O 1
ATOM 813 N N . GLN A 1 99 ? -1.185 -1.910 36.141 1.00 46.34 99 GLN A N 1
ATOM 814 C CA . GLN A 1 99 ? 0.243 -2.045 36.447 1.00 46.34 99 GLN A CA 1
ATOM 815 C C . GLN A 1 99 ? 1.029 -2.610 35.249 1.00 46.34 99 GLN A C 1
ATOM 817 O O . GLN A 1 99 ? 2.105 -2.096 34.927 1.00 46.34 99 GLN A O 1
ATOM 822 N N . LYS A 1 100 ? 0.462 -3.565 34.490 1.00 53.53 100 LYS A N 1
ATOM 823 C CA . LYS A 1 100 ? 1.015 -4.003 33.188 1.00 53.53 100 LYS A CA 1
ATOM 824 C C . LYS A 1 100 ? 0.997 -2.880 32.144 1.00 53.53 100 LYS A C 1
ATOM 826 O O . LYS A 1 100 ? 1.982 -2.690 31.425 1.00 53.53 100 LYS A O 1
ATOM 831 N N . HIS A 1 101 ? -0.079 -2.095 32.083 1.00 46.75 101 HIS A N 1
ATOM 832 C CA . HIS A 1 101 ? -0.196 -0.960 31.166 1.00 46.75 101 HIS A CA 1
ATOM 833 C C . HIS A 1 101 ? 0.678 0.235 31.551 1.00 46.75 101 HIS A C 1
ATOM 835 O O . HIS A 1 101 ? 1.199 0.885 30.651 1.00 46.75 101 HIS A O 1
ATOM 841 N N . ILE A 1 102 ? 0.903 0.515 32.837 1.00 46.94 102 ILE A N 1
ATOM 842 C CA . ILE A 1 102 ? 1.852 1.531 33.308 1.00 46.94 102 ILE A CA 1
ATOM 843 C C . ILE A 1 102 ? 3.264 1.086 32.944 1.00 46.94 102 ILE A C 1
ATOM 845 O O . ILE A 1 102 ? 4.023 1.897 32.425 1.00 46.94 102 ILE A O 1
ATOM 849 N N . PHE A 1 103 ? 3.616 -0.194 33.082 1.00 48.22 103 PHE A N 1
ATOM 850 C CA . PHE A 1 103 ? 4.932 -0.681 32.658 1.00 48.22 103 PHE A CA 1
ATOM 851 C C . PHE A 1 103 ? 5.160 -0.493 31.145 1.00 48.22 103 PHE A C 1
ATOM 853 O O . PHE A 1 103 ? 6.185 0.055 30.727 1.00 48.22 103 PHE A O 1
ATOM 860 N N . PHE A 1 104 ? 4.164 -0.833 30.318 1.00 47.44 104 PHE A N 1
ATOM 861 C CA . PHE A 1 104 ? 4.222 -0.650 28.862 1.00 47.44 104 PHE A CA 1
ATOM 862 C C . PHE A 1 104 ? 4.148 0.817 28.422 1.00 47.44 104 PHE A C 1
ATOM 864 O O . PHE A 1 104 ? 4.896 1.235 27.537 1.00 47.44 104 PHE A O 1
ATOM 871 N N . ALA A 1 105 ? 3.287 1.624 29.042 1.00 39.88 105 ALA A N 1
ATOM 872 C CA . ALA A 1 105 ? 3.154 3.046 28.752 1.00 39.88 105 ALA A CA 1
ATOM 873 C C . ALA A 1 105 ? 4.409 3.807 29.185 1.00 39.88 105 ALA A C 1
ATOM 875 O O . ALA A 1 105 ? 4.879 4.645 28.428 1.00 39.88 105 ALA A O 1
ATOM 876 N N . THR A 1 106 ? 5.020 3.471 30.324 1.00 44.88 106 THR A N 1
ATOM 877 C CA . THR A 1 106 ? 6.265 4.103 30.790 1.00 44.88 106 THR A CA 1
ATOM 878 C C . THR A 1 106 ? 7.456 3.697 29.917 1.00 44.88 106 THR A C 1
ATOM 880 O O . THR A 1 106 ? 8.292 4.548 29.603 1.00 44.88 106 THR A O 1
ATOM 883 N N . MET A 1 107 ? 7.512 2.447 29.429 1.00 47.81 107 MET A N 1
ATOM 884 C CA . MET A 1 107 ? 8.497 2.029 28.418 1.00 47.81 107 MET A CA 1
ATOM 885 C C . MET A 1 107 ? 8.300 2.752 27.080 1.00 47.81 107 MET A C 1
ATOM 887 O O . MET A 1 107 ? 9.265 3.284 26.529 1.00 47.81 107 MET A O 1
ATOM 891 N N . LYS A 1 108 ? 7.064 2.829 26.571 1.00 40.19 108 LYS A N 1
ATOM 892 C CA . LYS A 1 108 ? 6.746 3.474 25.285 1.00 40.19 108 LYS A CA 1
ATOM 893 C C . LYS A 1 108 ? 6.924 4.994 25.359 1.00 40.19 108 LYS A C 1
ATOM 895 O O . LYS A 1 108 ? 7.453 5.588 24.426 1.00 40.19 108 LYS A O 1
ATOM 900 N N . PHE A 1 109 ? 6.603 5.623 26.491 1.00 45.94 109 PHE A N 1
ATOM 901 C CA . PHE A 1 109 ? 6.855 7.046 26.734 1.00 45.94 109 PHE A CA 1
ATOM 902 C C . PHE A 1 109 ? 8.355 7.330 26.874 1.00 45.94 109 PHE A C 1
ATOM 904 O O . PHE A 1 109 ? 8.830 8.295 26.284 1.00 45.94 109 PHE A O 1
ATOM 911 N N . ARG A 1 110 ? 9.144 6.472 27.549 1.00 52.38 110 ARG A N 1
ATOM 912 C CA . ARG A 1 110 ? 10.622 6.565 27.531 1.00 52.38 110 ARG A CA 1
ATOM 913 C C . ARG A 1 110 ? 11.185 6.414 26.118 1.00 52.38 110 ARG A C 1
ATOM 915 O O . ARG A 1 110 ? 12.113 7.139 25.769 1.00 52.38 110 ARG A O 1
ATOM 922 N N . TRP A 1 111 ? 10.633 5.513 25.307 1.00 39.09 111 TRP A N 1
ATOM 923 C CA . TRP A 1 111 ? 11.063 5.307 23.924 1.00 39.09 111 TRP A CA 1
ATOM 924 C C . TRP A 1 111 ? 10.744 6.516 23.036 1.00 39.09 111 TRP A C 1
ATOM 926 O O . TRP A 1 111 ? 11.642 7.049 22.386 1.00 39.09 111 TRP A O 1
ATOM 936 N N . CYS A 1 112 ? 9.504 7.015 23.059 1.00 44.25 112 CYS A N 1
ATOM 937 C CA . CYS A 1 112 ? 9.106 8.211 22.312 1.00 44.25 112 CYS A CA 1
ATOM 938 C C . CYS A 1 112 ? 9.863 9.456 22.787 1.00 44.25 112 CYS A C 1
ATOM 940 O O . CYS A 1 112 ? 10.304 10.244 21.957 1.00 44.25 112 CYS A O 1
ATOM 942 N N . ARG A 1 113 ? 10.121 9.601 24.095 1.00 45.25 113 ARG A N 1
ATOM 943 C CA . ARG A 1 113 ? 10.917 10.714 24.637 1.00 45.25 113 ARG A CA 1
ATOM 944 C C . ARG A 1 113 ? 12.376 10.653 24.180 1.00 45.25 113 ARG A C 1
ATOM 946 O O . ARG A 1 113 ? 12.939 11.704 23.916 1.00 45.25 113 ARG A O 1
ATOM 953 N N . ARG A 1 114 ? 12.966 9.460 24.009 1.00 53.47 114 ARG A N 1
ATOM 954 C CA . ARG A 1 114 ? 14.319 9.284 23.432 1.00 53.47 114 ARG A CA 1
ATOM 955 C C . ARG A 1 114 ? 14.368 9.562 21.929 1.00 53.47 114 ARG A C 1
ATOM 957 O O . ARG A 1 114 ? 15.372 10.074 21.443 1.00 53.47 114 ARG A O 1
ATOM 964 N N . LEU A 1 115 ? 13.307 9.231 21.190 1.00 42.97 115 LEU A N 1
ATOM 965 C CA . LEU A 1 115 ? 13.219 9.537 19.760 1.00 42.97 115 LEU A CA 1
ATOM 966 C C . LEU A 1 115 ? 13.018 11.044 19.531 1.00 42.97 115 LEU A C 1
ATOM 968 O O . LEU A 1 115 ? 13.656 11.630 18.664 1.00 42.97 115 LEU A O 1
ATOM 972 N N . GLN A 1 116 ? 12.187 11.678 20.359 1.00 42.59 116 GLN A N 1
ATOM 973 C CA . GLN A 1 116 ? 11.847 13.095 20.256 1.00 42.59 116 GLN A CA 1
ATOM 974 C C . GLN A 1 116 ? 12.925 14.010 20.851 1.00 42.59 116 GLN A C 1
ATOM 976 O O . GLN A 1 116 ? 13.165 15.084 20.314 1.00 42.59 116 GLN A O 1
ATOM 981 N N . SER A 1 117 ? 13.669 13.571 21.875 1.00 47.62 117 SER A N 1
ATOM 982 C CA . SER A 1 117 ? 14.849 14.303 22.356 1.00 47.62 117 SER A CA 1
ATOM 983 C C . SER A 1 117 ? 15.980 14.315 21.327 1.00 47.62 117 SER A C 1
ATOM 985 O O . SER A 1 117 ? 16.708 15.294 21.247 1.00 47.62 117 SER A O 1
ATOM 987 N N . ARG A 1 118 ? 16.122 13.264 20.505 1.00 46.62 118 ARG A N 1
ATOM 988 C CA . ARG A 1 118 ? 17.105 13.245 19.406 1.00 46.62 118 ARG A CA 1
ATOM 989 C C . ARG A 1 118 ? 16.728 14.176 18.251 1.00 46.62 118 ARG A C 1
ATOM 991 O O . ARG A 1 118 ? 17.622 14.681 17.587 1.00 46.62 118 ARG A O 1
ATOM 998 N N . ILE A 1 119 ? 15.435 14.417 18.040 1.00 46.28 119 ILE A N 1
ATOM 999 C CA . ILE A 1 119 ? 14.929 15.349 17.020 1.00 46.28 119 ILE A CA 1
ATOM 1000 C C . ILE A 1 119 ? 15.027 16.796 17.526 1.00 46.28 119 ILE A C 1
ATOM 1002 O O . ILE A 1 119 ? 15.529 17.662 16.819 1.00 46.28 119 ILE A O 1
ATOM 1006 N N . ASN A 1 120 ? 14.678 17.046 18.790 1.00 40.25 120 ASN A N 1
ATOM 1007 C CA . ASN A 1 120 ? 14.704 18.395 19.361 1.00 40.25 120 ASN A CA 1
ATOM 1008 C C . ASN A 1 120 ? 16.125 18.923 19.636 1.00 40.25 120 ASN A C 1
ATOM 1010 O O . ASN A 1 120 ? 16.311 20.132 19.686 1.00 40.25 120 ASN A O 1
ATOM 1014 N N . VAL A 1 121 ? 17.141 18.058 19.758 1.00 43.41 121 VAL A N 1
ATOM 1015 C CA . VAL A 1 121 ? 18.553 18.494 19.825 1.00 43.41 121 VAL A CA 1
ATOM 1016 C C . VAL A 1 121 ? 19.050 19.045 18.477 1.00 43.41 121 VAL A C 1
ATOM 1018 O O . VAL A 1 121 ? 20.025 19.790 18.455 1.00 43.41 121 VAL A O 1
ATOM 1021 N N . LEU A 1 122 ? 18.364 18.758 17.362 1.00 45.28 122 LEU A N 1
ATOM 1022 C CA . LEU A 1 122 ? 18.725 19.296 16.046 1.00 45.28 122 LEU A CA 1
ATOM 1023 C C . LEU A 1 122 ? 17.987 20.601 15.683 1.00 45.28 122 LEU A C 1
ATOM 1025 O O . LEU A 1 122 ? 18.426 21.307 14.781 1.00 45.28 122 LEU A O 1
ATOM 1029 N N . GLU A 1 123 ? 16.891 20.934 16.373 1.00 44.00 123 GLU A N 1
ATOM 1030 C CA . GLU A 1 123 ? 15.974 22.020 15.973 1.00 44.00 123 GLU A CA 1
ATOM 1031 C C . GLU A 1 123 ? 15.827 23.136 17.029 1.00 44.00 123 GLU A C 1
ATOM 1033 O O . GLU A 1 123 ? 15.208 24.170 16.779 1.00 44.00 123 GLU A O 1
ATOM 1038 N N . LEU A 1 124 ? 16.461 22.996 18.201 1.00 40.97 124 LEU A N 1
ATOM 1039 C CA . LEU A 1 124 ? 16.458 24.013 19.257 1.00 40.97 124 LEU A CA 1
ATOM 1040 C C . LEU A 1 124 ? 17.495 25.118 18.990 1.00 40.97 124 LEU A C 1
ATOM 1042 O O . LEU A 1 124 ? 18.462 25.285 19.733 1.00 40.97 124 LEU A O 1
ATOM 1046 N N . LYS A 1 125 ? 17.309 25.883 17.909 1.00 44.62 125 LYS A N 1
ATOM 1047 C CA . LYS A 1 125 ? 17.977 27.190 17.769 1.00 44.62 125 LYS A CA 1
ATOM 1048 C C . LYS A 1 125 ? 17.137 28.318 17.174 1.00 44.62 125 LYS A C 1
ATOM 1050 O O . LYS A 1 125 ? 17.643 29.432 17.105 1.00 44.62 125 LYS A O 1
ATOM 1055 N N . LYS A 1 126 ? 15.877 28.096 16.785 1.00 52.94 126 LYS A N 1
ATOM 1056 C CA . LYS A 1 126 ? 14.990 29.180 16.328 1.00 52.94 126 LYS A CA 1
ATOM 1057 C C . LYS A 1 126 ? 13.521 28.853 16.595 1.00 52.94 126 LYS A C 1
ATOM 1059 O O . LYS A 1 126 ? 12.920 28.168 15.786 1.00 52.94 126 LYS A O 1
ATOM 1064 N N . GLN A 1 127 ? 12.973 29.356 17.699 1.00 40.38 127 GLN A N 1
ATOM 1065 C CA . GLN A 1 127 ? 11.668 30.038 17.7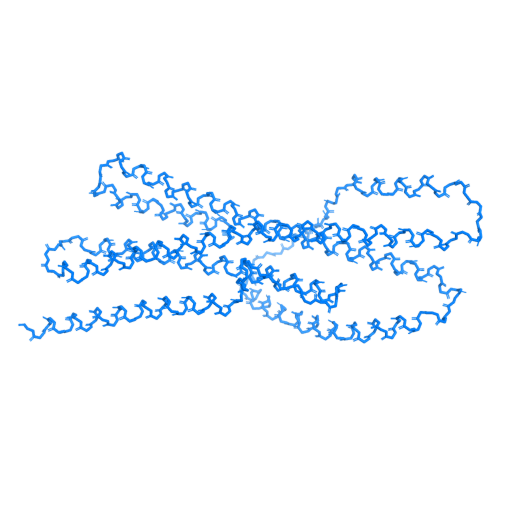94 1.00 40.38 127 GLN A CA 1
ATOM 1066 C C . GLN A 1 127 ? 11.088 29.897 19.194 1.00 40.38 127 GLN A C 1
ATOM 1068 O O . GLN A 1 127 ? 10.540 28.862 19.571 1.00 40.38 127 GLN A O 1
ATOM 1073 N N . ASP A 1 128 ? 11.176 30.999 19.927 1.00 49.03 128 ASP A N 1
ATOM 1074 C CA . ASP A 1 128 ? 10.403 31.227 21.128 1.00 49.03 128 ASP A CA 1
ATOM 1075 C C . ASP A 1 128 ? 8.948 31.584 20.787 1.00 49.03 128 ASP A C 1
ATOM 1077 O O . ASP A 1 128 ? 8.652 32.351 19.871 1.00 49.03 128 ASP A O 1
ATOM 1081 N N . GLN A 1 129 ? 8.064 31.024 21.613 1.00 54.72 129 GLN A N 1
ATOM 1082 C CA . GLN A 1 129 ? 6.876 31.682 22.153 1.00 54.72 129 GLN A CA 1
ATOM 1083 C C . GLN A 1 129 ? 5.727 32.029 21.190 1.00 54.72 129 GLN A C 1
ATOM 1085 O O . GLN A 1 129 ? 5.356 33.184 21.021 1.00 54.72 129 GLN A O 1
ATOM 1090 N N . VAL A 1 130 ? 5.022 30.995 20.714 1.00 42.47 130 VAL A N 1
ATOM 1091 C CA . VAL A 1 130 ? 3.572 31.088 20.453 1.00 42.47 130 VAL A CA 1
ATOM 1092 C C . VAL A 1 130 ? 2.872 29.859 21.038 1.00 42.47 130 VAL A C 1
ATOM 1094 O O . VAL A 1 130 ? 2.841 28.774 20.458 1.00 42.47 130 VAL A O 1
ATOM 1097 N N . VAL A 1 131 ? 2.311 30.039 22.234 1.00 44.44 131 VAL A N 1
ATOM 1098 C CA . VAL A 1 131 ? 1.426 29.084 22.909 1.00 44.44 131 VAL A CA 1
ATOM 1099 C C . VAL A 1 131 ? 0.126 28.993 22.107 1.00 44.44 131 VAL A C 1
ATOM 1101 O O . VAL A 1 131 ? -0.737 29.861 22.206 1.00 44.44 131 VAL A O 1
ATOM 1104 N N . SER A 1 132 ? -0.025 27.948 21.292 1.00 42.12 132 SER A N 1
ATOM 1105 C CA . SER A 1 132 ? -1.280 27.672 20.590 1.00 42.12 132 SER A CA 1
ATOM 1106 C C . SER A 1 132 ? -2.190 26.787 21.444 1.00 42.12 132 SER A C 1
ATOM 1108 O O . SER A 1 132 ? -1.934 25.610 21.704 1.00 42.12 132 SER A O 1
ATOM 1110 N N . GLN A 1 133 ? -3.298 27.383 21.880 1.00 39.94 133 GLN A N 1
ATOM 1111 C CA . GLN A 1 133 ? -4.471 26.694 22.400 1.00 39.94 133 GLN A CA 1
ATOM 1112 C C . GLN A 1 133 ? -5.093 25.840 21.283 1.00 39.94 133 GLN A C 1
ATOM 1114 O O . GLN A 1 133 ? -5.960 26.302 20.544 1.00 39.94 133 GLN A O 1
ATOM 1119 N N . ILE A 1 134 ? -4.693 24.574 21.152 1.00 36.94 134 ILE A N 1
ATOM 1120 C CA . ILE A 1 134 ? -5.415 23.621 20.296 1.00 36.94 134 ILE A CA 1
ATOM 1121 C C . ILE A 1 134 ? -6.666 23.162 21.056 1.00 36.94 134 ILE A C 1
ATOM 1123 O O . ILE A 1 134 ? -6.701 22.129 21.726 1.00 36.94 134 ILE A O 1
ATOM 1127 N N . LYS A 1 135 ? -7.709 23.991 20.982 1.00 36.44 135 LYS A N 1
ATOM 1128 C CA . LYS A 1 135 ? -9.069 23.665 21.408 1.00 36.44 135 LYS A CA 1
ATOM 1129 C C . LYS A 1 135 ? -9.648 22.740 20.335 1.00 36.44 135 LYS A C 1
ATOM 1131 O O . LYS A 1 135 ? -9.981 23.186 19.241 1.00 36.44 135 LYS A O 1
ATOM 1136 N N . TYR A 1 136 ? -9.707 21.438 20.613 1.00 38.66 136 TYR A N 1
ATOM 1137 C CA . TYR A 1 136 ? -10.335 20.473 19.711 1.00 38.66 136 TYR A CA 1
ATOM 1138 C C . TYR A 1 136 ? -11.810 20.854 19.534 1.00 38.66 136 TYR A C 1
ATOM 1140 O O . TYR A 1 136 ? -12.608 20.716 20.463 1.00 38.66 136 TYR A O 1
ATOM 1148 N N . TYR A 1 137 ? -12.157 21.358 18.348 1.00 41.00 137 TYR A N 1
ATOM 1149 C CA . TYR A 1 137 ? -13.535 21.613 17.939 1.00 41.00 137 TYR A CA 1
ATOM 1150 C C . TYR A 1 137 ? -14.246 20.273 17.777 1.00 41.00 137 TYR A C 1
ATOM 1152 O O . TYR A 1 137 ? -14.250 19.645 16.721 1.00 41.00 137 TYR A O 1
ATOM 1160 N N . PHE A 1 138 ? -14.810 19.802 18.880 1.00 47.25 138 PHE A N 1
ATOM 1161 C CA . PHE A 1 138 ? -15.770 18.720 18.855 1.00 47.25 138 PHE A CA 1
ATOM 1162 C C . PHE A 1 138 ? -17.063 19.241 18.209 1.00 47.25 138 PHE A C 1
ATOM 1164 O O . PHE A 1 138 ? -17.470 20.359 18.541 1.00 47.25 138 PHE A O 1
ATOM 1171 N N . PRO A 1 139 ? -17.744 18.476 17.336 1.00 50.66 139 PRO A N 1
ATOM 1172 C CA . PRO A 1 139 ? -19.054 18.870 16.838 1.00 50.66 139 PRO A CA 1
ATOM 1173 C C . PRO A 1 139 ? -20.007 18.983 18.034 1.00 50.66 139 PRO A C 1
ATOM 1175 O O . PRO A 1 139 ? -20.418 17.978 18.622 1.00 50.66 139 PRO A O 1
ATOM 1178 N N . SER A 1 140 ? -20.338 20.214 18.427 1.00 58.12 140 SER A N 1
ATOM 1179 C CA . SER A 1 140 ? -21.236 20.512 19.553 1.00 58.12 140 SER A CA 1
ATOM 1180 C C . SER A 1 140 ? -22.600 19.839 19.384 1.00 58.12 140 SER A C 1
ATOM 1182 O O . SER A 1 140 ? -23.252 19.493 20.366 1.00 58.12 140 SER A O 1
ATOM 1184 N N . GLN A 1 141 ? -22.978 19.562 18.136 1.00 62.44 141 GLN A N 1
ATOM 1185 C CA . GLN A 1 141 ? -24.201 18.876 17.749 1.00 62.44 141 GLN A CA 1
ATOM 1186 C C . GLN A 1 141 ? -24.333 17.487 18.392 1.00 62.44 141 GLN A C 1
ATOM 1188 O O . GLN A 1 141 ? -25.384 17.174 18.945 1.00 62.44 141 GLN A O 1
ATOM 1193 N N . PHE A 1 142 ? -23.258 16.690 18.428 1.00 56.56 142 PHE A N 1
ATOM 1194 C CA . PHE A 1 142 ? -23.292 15.354 19.038 1.00 56.56 142 PHE A CA 1
ATOM 1195 C C . PHE A 1 142 ? -23.404 15.425 20.563 1.00 56.56 142 PHE A C 1
ATOM 1197 O O . PHE A 1 142 ? -24.156 14.665 21.175 1.00 56.56 142 PHE A O 1
ATOM 1204 N N . LYS A 1 143 ? -22.684 16.374 21.178 1.00 58.56 143 LYS A N 1
ATOM 1205 C CA . LYS A 1 143 ? -22.718 16.602 22.627 1.00 58.56 143 LYS A CA 1
ATOM 1206 C C . LYS A 1 143 ? -24.111 17.044 23.079 1.00 58.56 143 LYS A C 1
ATOM 1208 O O . LYS A 1 143 ? -24.647 16.482 24.031 1.00 58.56 143 LYS A O 1
ATOM 1213 N N . ASN A 1 144 ? -24.710 17.990 22.360 1.00 72.56 144 ASN A N 1
ATOM 1214 C CA . ASN A 1 144 ? -26.026 18.535 22.677 1.00 72.56 144 ASN A CA 1
ATOM 1215 C C . ASN A 1 144 ? -27.144 17.523 22.408 1.00 72.56 144 ASN A C 1
ATOM 1217 O O . ASN A 1 144 ? -28.087 17.457 23.187 1.00 72.56 144 ASN A O 1
ATOM 1221 N N . GLN A 1 145 ? -27.038 16.692 21.366 1.00 72.75 145 GLN A N 1
ATOM 1222 C CA . GLN A 1 145 ? -28.037 15.656 21.088 1.00 72.75 145 GLN A CA 1
ATOM 1223 C C . GLN A 1 145 ? -28.041 14.563 22.168 1.00 72.75 145 GLN A C 1
ATOM 1225 O O . GLN A 1 145 ? -29.111 14.167 22.630 1.00 72.75 145 GLN A O 1
ATOM 1230 N N . PHE A 1 146 ? -26.863 14.123 22.624 1.00 64.31 146 PHE A N 1
ATOM 1231 C CA . PHE A 1 146 ? -26.755 13.183 23.743 1.00 64.31 146 PHE A CA 1
ATOM 1232 C C . PHE A 1 146 ? -27.216 13.808 25.062 1.00 64.31 146 PHE A C 1
ATOM 1234 O O . PHE A 1 146 ? -27.996 13.193 25.790 1.00 64.31 146 PHE A O 1
ATOM 1241 N N . GLN A 1 147 ? -26.782 15.039 25.359 1.00 68.19 147 GLN A N 1
ATOM 1242 C CA . GLN A 1 147 ? -27.189 15.729 26.583 1.00 68.19 147 GLN A CA 1
ATOM 1243 C C . GLN A 1 147 ? -28.687 16.018 26.613 1.00 68.19 147 GLN A C 1
ATOM 1245 O O . GLN A 1 147 ? -29.298 15.766 27.640 1.00 68.19 147 GLN A O 1
ATOM 1250 N N . ASN A 1 148 ? -29.305 16.481 25.524 1.00 73.19 148 ASN A N 1
ATOM 1251 C CA . ASN A 1 148 ? -30.739 16.783 25.510 1.00 73.19 148 ASN A CA 1
ATOM 1252 C C . ASN A 1 148 ? -31.596 15.519 25.640 1.00 73.19 148 ASN A C 1
ATOM 1254 O O . ASN A 1 148 ? -32.596 15.545 26.355 1.00 73.19 148 ASN A O 1
ATOM 1258 N N . LYS A 1 149 ? -31.185 14.393 25.033 1.00 67.06 149 LYS A N 1
ATOM 1259 C CA . LYS A 1 149 ? -31.870 13.105 25.245 1.00 67.06 149 LYS A CA 1
ATOM 1260 C C . LYS A 1 149 ? -31.782 12.641 26.700 1.00 67.06 149 LYS A C 1
ATOM 1262 O O . LYS A 1 149 ? -32.783 12.195 27.245 1.00 67.06 149 LYS A O 1
ATOM 1267 N N . LEU A 1 150 ? -30.618 12.793 27.336 1.00 55.28 150 LEU A N 1
ATOM 1268 C CA . LEU A 1 150 ? -30.423 12.435 28.746 1.00 55.28 150 LEU A CA 1
ATOM 1269 C C . LEU A 1 150 ? -31.163 13.386 29.704 1.00 55.28 150 LEU A C 1
ATOM 1271 O O . LEU A 1 150 ? -31.761 12.943 30.681 1.00 55.28 150 LEU A O 1
ATOM 1275 N N . LYS A 1 151 ? -31.152 14.693 29.423 1.00 62.38 151 LYS A N 1
ATOM 1276 C CA . LYS A 1 151 ? -31.700 15.733 30.306 1.00 62.38 151 LYS A CA 1
ATOM 1277 C C . LYS A 1 151 ? -33.230 15.743 30.312 1.00 62.38 151 LYS A C 1
ATOM 1279 O O . LYS A 1 151 ? -33.824 15.873 31.376 1.00 62.38 151 LYS A O 1
ATOM 1284 N N . ASN A 1 152 ? -33.866 15.509 29.162 1.00 65.25 152 ASN A N 1
ATOM 1285 C CA . ASN A 1 152 ? -35.330 15.462 29.067 1.00 65.25 152 ASN A CA 1
ATOM 1286 C C . ASN A 1 152 ? -35.936 14.213 29.727 1.00 65.25 152 ASN A C 1
ATOM 1288 O O . ASN A 1 152 ? -37.100 14.229 30.114 1.00 65.25 152 ASN A O 1
ATOM 1292 N N . GLN A 1 153 ? -35.156 13.142 29.890 1.00 53.62 153 GLN A N 1
ATOM 1293 C CA . GLN A 1 153 ? -35.617 11.912 30.537 1.00 53.62 153 GLN A CA 1
ATOM 1294 C C . GLN A 1 153 ? -35.498 11.975 32.073 1.00 53.62 153 GLN A C 1
ATOM 1296 O O . GLN A 1 153 ? -36.247 11.306 32.779 1.00 53.62 153 GLN A O 1
ATOM 1301 N N . SER A 1 154 ? -34.613 12.832 32.594 1.00 51.56 154 SER A N 1
ATOM 1302 C CA . SER A 1 154 ? -34.312 12.964 34.027 1.00 51.56 154 SER A CA 1
ATOM 1303 C C . SER A 1 154 ? -35.346 13.774 34.826 1.00 51.56 154 SER A C 1
ATOM 1305 O O . SER A 1 154 ? -35.387 13.649 36.049 1.00 51.56 154 SER A O 1
ATOM 1307 N N . GLN A 1 155 ? -36.179 14.604 34.190 1.00 57.28 155 GLN A N 1
ATOM 1308 C CA . GLN A 1 155 ? -36.969 15.621 34.905 1.00 57.28 155 GLN A CA 1
ATOM 1309 C C . GLN A 1 155 ? -38.356 15.145 35.393 1.00 57.28 155 GLN A C 1
ATOM 1311 O O . GLN A 1 155 ? -39.117 15.947 35.926 1.00 57.28 155 GLN A O 1
ATOM 1316 N N . ARG A 1 156 ? -38.710 13.856 35.245 1.00 51.38 156 ARG A N 1
ATOM 1317 C CA . ARG A 1 156 ? -40.061 13.344 35.576 1.00 51.38 156 ARG A CA 1
ATOM 1318 C C . ARG A 1 156 ? -40.151 12.214 36.615 1.00 51.38 156 ARG A C 1
ATOM 1320 O O . ARG A 1 156 ? -41.264 11.777 36.885 1.00 51.38 156 ARG A O 1
ATOM 1327 N N . CYS A 1 157 ? -39.056 11.755 37.230 1.00 48.28 157 CYS A N 1
ATOM 1328 C CA . CYS A 1 157 ? -39.103 10.630 38.182 1.00 48.28 157 CYS A CA 1
ATOM 1329 C C . CYS A 1 157 ? -38.569 10.972 39.586 1.00 48.28 157 CYS A C 1
ATOM 1331 O O . CYS A 1 157 ? -37.420 11.376 39.747 1.00 48.28 157 CYS A O 1
ATOM 1333 N N . ASN A 1 158 ? -39.403 10.737 40.606 1.00 51.06 158 ASN A N 1
ATOM 1334 C CA . ASN A 1 158 ? -39.075 10.854 42.032 1.00 51.06 158 ASN A CA 1
ATOM 1335 C C . ASN A 1 158 ? -38.090 9.755 42.512 1.00 51.06 158 ASN A C 1
ATOM 1337 O O . ASN A 1 158 ? -37.950 8.695 41.905 1.00 51.06 158 ASN A O 1
ATOM 1341 N N . HIS A 1 159 ? -37.377 10.026 43.614 1.00 56.38 159 HIS A N 1
ATOM 1342 C CA . HIS A 1 159 ? -35.906 10.088 43.637 1.00 56.38 159 HIS A CA 1
ATOM 1343 C C . HIS A 1 159 ? -35.197 9.115 44.626 1.00 56.38 159 HIS A C 1
ATOM 1345 O O . HIS A 1 159 ? -34.259 9.515 45.308 1.00 56.38 159 HIS A O 1
ATOM 1351 N N . SER A 1 160 ? -35.510 7.821 44.737 1.00 53.72 160 SER A N 1
ATOM 1352 C CA . SER A 1 160 ? -34.655 6.984 45.630 1.00 53.72 160 SER A CA 1
ATOM 1353 C C . SER A 1 160 ? -34.387 5.540 45.234 1.00 53.72 160 SER A C 1
ATOM 1355 O O . SER A 1 160 ? -33.335 5.029 45.610 1.00 53.72 160 SER A O 1
ATOM 1357 N N . ILE A 1 161 ? -35.214 4.907 44.400 1.00 54.72 161 ILE A N 1
ATOM 1358 C CA . ILE A 1 161 ? -35.069 3.461 44.128 1.00 54.72 161 ILE A CA 1
ATOM 1359 C C . ILE A 1 161 ? -34.653 3.152 42.667 1.00 54.72 161 ILE A C 1
ATOM 1361 O O . ILE A 1 161 ? -34.183 2.059 42.366 1.00 54.72 161 ILE A O 1
ATOM 1365 N N . ILE A 1 162 ? -34.668 4.136 41.754 1.00 52.66 162 ILE A N 1
ATOM 1366 C CA . ILE A 1 162 ? -34.499 3.912 40.295 1.00 52.66 162 ILE A CA 1
ATOM 1367 C C . ILE A 1 162 ? -33.093 4.294 39.762 1.00 52.66 162 ILE A C 1
ATOM 1369 O O . ILE A 1 162 ? -32.831 4.249 38.567 1.00 52.66 162 ILE A O 1
ATOM 1373 N N . LYS A 1 163 ? -32.103 4.616 40.609 1.00 55.94 163 LYS A N 1
ATOM 1374 C CA . LYS A 1 163 ? -30.754 5.021 40.124 1.00 55.94 163 LYS A CA 1
ATOM 1375 C C . LYS A 1 163 ? -29.907 3.886 39.514 1.00 55.94 163 LYS A C 1
ATOM 1377 O O . LYS A 1 163 ? -28.861 4.146 38.919 1.00 55.94 163 LYS A O 1
ATOM 1382 N N . CYS A 1 164 ? -30.311 2.625 39.676 1.00 63.59 164 CYS A N 1
ATOM 1383 C CA . CYS A 1 164 ? -29.604 1.468 39.114 1.00 63.59 164 CYS A CA 1
ATOM 1384 C C . CYS A 1 164 ? -29.848 1.249 37.597 1.00 63.59 164 CYS A C 1
ATOM 1386 O O . CYS A 1 164 ? -28.866 1.057 36.873 1.00 63.59 164 CYS A O 1
ATOM 1388 N N . PRO A 1 165 ? -31.088 1.326 37.064 1.00 73.81 165 PRO A N 1
ATOM 1389 C CA . PRO A 1 165 ? -31.354 1.105 35.635 1.00 73.81 165 PRO A CA 1
ATOM 1390 C C . PRO A 1 165 ? -30.683 2.107 34.683 1.00 73.81 165 PRO A C 1
ATOM 1392 O O . PRO A 1 165 ? -30.235 1.697 33.613 1.00 73.81 165 PRO A O 1
ATOM 1395 N N . GLU A 1 166 ? -30.516 3.379 35.060 1.00 73.81 166 GLU A N 1
ATOM 1396 C CA . GLU A 1 166 ? -29.866 4.382 34.193 1.00 73.81 166 GLU A CA 1
ATOM 1397 C C . GLU A 1 166 ? -28.402 4.034 33.876 1.00 73.81 166 GLU A C 1
ATOM 1399 O O . GLU A 1 166 ? -27.931 4.226 32.754 1.00 73.81 166 GLU A O 1
ATOM 1404 N N . ARG A 1 167 ? -27.681 3.449 34.843 1.00 69.62 167 ARG A N 1
ATOM 1405 C CA . ARG A 1 167 ? -26.286 3.011 34.657 1.00 69.62 167 ARG A CA 1
ATOM 1406 C C . ARG A 1 167 ? -26.191 1.837 33.696 1.00 69.62 167 ARG A C 1
ATOM 1408 O O . ARG A 1 167 ? -25.314 1.814 32.835 1.00 69.62 167 ARG A O 1
ATOM 1415 N N . LYS A 1 168 ? -27.111 0.879 33.838 1.00 80.44 168 LYS A N 1
ATOM 1416 C CA . LYS A 1 168 ? -27.203 -0.279 32.947 1.00 80.44 168 LYS A CA 1
ATOM 1417 C C . LYS A 1 168 ? -27.494 0.179 31.518 1.00 80.44 168 LYS A C 1
ATOM 1419 O O . LYS A 1 168 ? -26.843 -0.294 30.594 1.00 80.44 168 LYS A O 1
ATOM 1424 N N . HIS A 1 169 ? -28.379 1.161 31.360 1.00 82.94 169 HIS A N 1
ATOM 1425 C CA . HIS A 1 169 ? -28.713 1.740 30.064 1.00 82.94 169 HIS A CA 1
ATOM 1426 C C . HIS A 1 169 ? -27.535 2.494 29.423 1.00 82.94 169 HIS A C 1
ATOM 1428 O O . HIS A 1 169 ? -27.231 2.272 28.253 1.00 82.94 169 HIS A O 1
ATOM 1434 N N . LEU A 1 170 ? -26.804 3.326 30.178 1.00 80.06 170 LEU A N 1
ATOM 1435 C CA . LEU A 1 170 ? -25.624 4.027 29.652 1.00 80.06 170 LEU A CA 1
ATOM 1436 C C . LEU A 1 170 ? -24.546 3.037 29.185 1.00 80.06 170 LEU A C 1
ATOM 1438 O O . LEU A 1 170 ? -24.014 3.169 28.082 1.00 80.06 170 LEU A O 1
ATOM 1442 N N . LEU A 1 171 ? -24.257 2.020 30.003 1.00 79.31 171 LEU A N 1
ATOM 1443 C CA . LEU A 1 171 ? -23.279 0.986 29.672 1.00 79.31 171 LEU A CA 1
ATOM 1444 C C . LEU A 1 171 ? -23.704 0.184 28.432 1.00 79.31 171 LEU A C 1
ATOM 1446 O O . LEU A 1 171 ? -22.865 -0.146 27.595 1.00 79.31 171 LEU A O 1
ATOM 1450 N N . GLN A 1 172 ? -25.003 -0.084 28.277 1.00 86.31 172 GLN A N 1
ATOM 1451 C CA . GLN A 1 172 ? -25.558 -0.724 27.083 1.00 86.31 172 GLN A CA 1
ATOM 1452 C C . GLN A 1 172 ? -25.386 0.143 25.833 1.00 86.31 172 GLN A C 1
ATOM 1454 O O . GLN A 1 172 ? -24.927 -0.373 24.817 1.00 86.31 172 GLN A O 1
ATOM 1459 N N . ILE A 1 173 ? -25.671 1.450 25.905 1.00 85.00 173 ILE A N 1
ATOM 1460 C CA . ILE A 1 173 ? -25.463 2.372 24.776 1.00 85.00 173 ILE A CA 1
ATOM 1461 C C . ILE A 1 173 ? -23.989 2.398 24.372 1.00 85.00 173 ILE A C 1
ATOM 1463 O O . ILE A 1 173 ? -23.663 2.302 23.193 1.00 85.00 173 ILE A O 1
ATOM 1467 N N . ILE A 1 174 ? -23.088 2.494 25.348 1.00 79.69 174 ILE A N 1
ATOM 1468 C CA . ILE A 1 174 ? -21.644 2.472 25.107 1.00 79.69 174 ILE A CA 1
ATOM 1469 C C . ILE A 1 174 ? -21.233 1.178 24.405 1.00 79.69 174 ILE A C 1
ATOM 1471 O O . ILE A 1 174 ? -20.523 1.221 23.400 1.00 79.69 174 ILE A O 1
ATOM 1475 N N . LYS A 1 175 ? -21.681 0.032 24.933 1.00 81.75 175 LYS A N 1
ATOM 1476 C CA . LYS A 1 175 ? -21.367 -1.280 24.367 1.00 81.75 175 LYS A CA 1
ATOM 1477 C C . LYS A 1 175 ? -21.876 -1.377 22.930 1.00 81.75 175 LYS A C 1
ATOM 1479 O O . LYS A 1 175 ? -21.141 -1.856 22.073 1.00 81.75 175 LYS A O 1
ATOM 1484 N N . GLN A 1 176 ? -23.073 -0.858 22.659 1.00 87.62 176 GLN A N 1
ATOM 1485 C CA . GLN A 1 176 ? -23.659 -0.818 21.322 1.00 87.62 176 GLN A CA 1
ATOM 1486 C C . GLN A 1 176 ? -22.836 0.041 20.356 1.00 87.62 176 GLN A C 1
ATOM 1488 O O . GLN A 1 176 ? -22.436 -0.444 19.300 1.00 87.62 176 GLN A O 1
ATOM 1493 N N . VAL A 1 177 ? -22.517 1.284 20.731 1.00 84.00 177 VAL A N 1
ATOM 1494 C CA . VAL A 1 177 ? -21.710 2.194 19.897 1.00 84.00 177 VAL A CA 1
ATOM 1495 C C . VAL A 1 177 ? -20.335 1.591 19.612 1.00 84.00 177 VAL A C 1
ATOM 1497 O O . VAL A 1 177 ? -19.835 1.677 18.493 1.00 84.00 177 VAL A O 1
ATOM 1500 N N . HIS A 1 178 ? -19.723 0.944 20.605 1.00 80.12 178 HIS A N 1
ATOM 1501 C CA . HIS A 1 178 ? -18.439 0.281 20.418 1.00 80.12 178 HIS A CA 1
ATOM 1502 C C . HIS A 1 178 ? -18.529 -0.896 19.434 1.00 80.12 178 HIS A C 1
ATOM 1504 O O . HIS A 1 178 ? -17.665 -1.043 18.570 1.00 80.12 178 HIS A O 1
ATOM 1510 N N . LEU A 1 179 ? -19.589 -1.700 19.523 1.00 84.25 179 LEU A N 1
ATOM 1511 C CA . LEU A 1 179 ? -19.816 -2.852 18.648 1.00 84.25 179 LEU A CA 1
ATOM 1512 C C . LEU A 1 179 ? -20.090 -2.412 17.200 1.00 84.25 179 LEU A C 1
ATOM 1514 O O . LEU A 1 179 ? -19.543 -2.996 16.264 1.00 84.25 179 LEU A O 1
ATOM 1518 N N . GLU A 1 180 ? -20.845 -1.330 17.007 1.00 87.44 180 GLU A N 1
ATOM 1519 C CA . GLU A 1 180 ? -21.060 -0.718 15.691 1.00 87.44 180 GLU A CA 1
ATOM 1520 C C . GLU A 1 180 ? -19.770 -0.146 15.098 1.00 87.44 180 GLU A C 1
ATOM 1522 O O . GLU A 1 180 ? -19.464 -0.400 13.932 1.00 87.44 180 GLU A O 1
ATOM 1527 N N . LEU A 1 181 ? -18.964 0.558 15.899 1.00 81.56 181 LEU A N 1
ATOM 1528 C CA . LEU A 1 181 ? -17.654 1.050 15.467 1.00 81.56 181 LEU A CA 1
ATOM 1529 C C . LEU A 1 181 ? -16.699 -0.091 15.116 1.00 81.56 181 LEU A C 1
ATOM 1531 O O . LEU A 1 181 ? -15.953 0.015 14.145 1.00 81.56 181 LEU A O 1
ATOM 1535 N N . CYS A 1 182 ? -16.731 -1.190 15.869 1.00 81.00 182 CYS A N 1
ATOM 1536 C CA . CYS A 1 182 ? -15.954 -2.388 15.569 1.00 81.00 182 CYS A CA 1
ATOM 1537 C C . CYS A 1 182 ? -16.387 -3.004 14.230 1.00 81.00 182 CYS A C 1
ATOM 1539 O O . CYS A 1 182 ? -15.541 -3.300 13.383 1.00 81.00 182 CYS A O 1
ATOM 1541 N N . LYS A 1 183 ? -17.700 -3.120 13.990 1.00 86.88 183 LYS A N 1
ATOM 1542 C CA . LYS A 1 183 ? -18.256 -3.616 12.724 1.00 86.88 183 LYS A CA 1
ATOM 1543 C C . LYS A 1 183 ? -17.860 -2.725 11.544 1.00 86.88 183 LYS A C 1
ATOM 1545 O O . LYS A 1 183 ? -17.398 -3.239 10.529 1.00 86.88 183 LYS A O 1
ATOM 1550 N N . LEU A 1 184 ? -17.981 -1.404 11.693 1.00 85.62 184 LEU A N 1
ATOM 1551 C CA . LEU A 1 184 ? -17.587 -0.432 10.671 1.00 85.62 184 LEU A CA 1
ATOM 1552 C C . LEU A 1 184 ? -16.080 -0.496 10.387 1.00 85.62 184 LEU A C 1
ATOM 1554 O O . LEU A 1 184 ? -15.671 -0.538 9.229 1.00 85.62 184 LEU A O 1
ATOM 1558 N N . SER A 1 185 ? -15.263 -0.559 11.442 1.00 80.12 185 SER A N 1
ATOM 1559 C CA . SER A 1 185 ? -13.812 -0.712 11.333 1.00 80.12 185 SER A CA 1
ATOM 1560 C C . SER A 1 185 ? -13.456 -1.980 10.561 1.00 80.12 185 SER A C 1
ATOM 1562 O O . SER A 1 185 ? -12.677 -1.908 9.616 1.00 80.12 185 SER A O 1
ATOM 1564 N N . LYS A 1 186 ? -14.093 -3.119 10.869 1.00 83.69 186 LYS A N 1
ATOM 1565 C CA . LYS A 1 186 ? -13.878 -4.386 10.155 1.00 83.69 186 LYS A CA 1
ATOM 1566 C C . LYS A 1 186 ? -14.164 -4.257 8.658 1.00 83.69 186 LYS A C 1
ATOM 1568 O O . LYS A 1 186 ? -13.318 -4.648 7.857 1.00 83.69 186 LYS A O 1
ATOM 1573 N N . THR A 1 187 ? -15.308 -3.680 8.283 1.00 86.81 187 THR A N 1
ATOM 1574 C CA . THR A 1 187 ? -15.673 -3.469 6.872 1.00 86.81 187 THR A CA 1
ATOM 1575 C C . THR A 1 187 ? -14.641 -2.609 6.152 1.00 86.81 187 THR A C 1
ATOM 1577 O O . THR A 1 187 ? -14.168 -2.970 5.076 1.00 86.81 187 THR A O 1
ATOM 1580 N N . ILE A 1 188 ? -14.249 -1.493 6.762 1.00 82.44 188 ILE A N 1
ATOM 1581 C CA . ILE A 1 188 ? -13.322 -0.551 6.137 1.00 82.44 188 ILE A CA 1
ATOM 1582 C C . ILE A 1 188 ? -11.930 -1.171 6.020 1.00 82.44 188 ILE A C 1
ATOM 1584 O O . ILE A 1 188 ? -11.319 -1.115 4.958 1.00 82.44 188 ILE A O 1
ATOM 1588 N N . CYS A 1 189 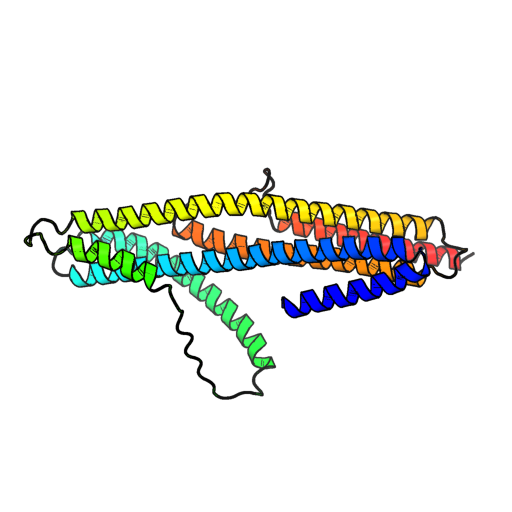? -11.475 -1.880 7.051 1.00 81.31 189 CYS A N 1
ATOM 1589 C CA . CYS A 1 189 ? -10.237 -2.649 7.017 1.00 81.31 189 CYS A CA 1
ATOM 1590 C C . CYS A 1 189 ? -10.212 -3.692 5.891 1.00 81.31 189 CYS A C 1
ATOM 1592 O O . CYS A 1 189 ? -9.168 -3.889 5.275 1.00 81.31 189 CYS A O 1
ATOM 1594 N N . THR A 1 190 ? -11.341 -4.346 5.594 1.00 84.69 190 THR A N 1
ATOM 1595 C CA . THR A 1 190 ? -11.434 -5.272 4.455 1.00 84.69 190 THR A CA 1
ATOM 1596 C C . THR A 1 190 ? -11.268 -4.539 3.125 1.00 84.69 190 THR A C 1
ATOM 1598 O O . THR A 1 190 ? -10.414 -4.935 2.338 1.00 84.69 190 THR A O 1
ATOM 1601 N N . ILE A 1 191 ? -12.016 -3.454 2.892 1.00 85.88 191 ILE A N 1
ATOM 1602 C CA . ILE A 1 191 ? -11.937 -2.660 1.649 1.00 85.88 191 ILE A CA 1
ATOM 1603 C C . ILE A 1 191 ? -10.503 -2.169 1.412 1.00 85.88 191 ILE A C 1
ATOM 1605 O O . ILE A 1 191 ? -9.931 -2.355 0.340 1.00 85.88 191 ILE A O 1
ATOM 1609 N N . LEU A 1 192 ? -9.897 -1.606 2.453 1.00 81.31 192 LEU A N 1
ATOM 1610 C CA . LEU A 1 192 ? -8.534 -1.091 2.414 1.00 81.31 192 LEU A CA 1
ATOM 1611 C C . LEU A 1 192 ? -7.504 -2.197 2.217 1.00 81.31 192 LEU A C 1
ATOM 1613 O O . LEU A 1 192 ? -6.526 -2.009 1.501 1.00 81.31 192 LEU A O 1
ATOM 1617 N N . GLY A 1 193 ? -7.730 -3.364 2.817 1.00 84.12 193 GLY A N 1
ATOM 1618 C CA . GLY A 1 193 ? -6.910 -4.542 2.586 1.00 84.12 193 GLY A CA 1
ATOM 1619 C C . GLY A 1 193 ? -6.863 -4.915 1.106 1.00 84.12 193 GLY A C 1
ATOM 1620 O O . GLY A 1 193 ? -5.776 -5.078 0.555 1.00 84.12 193 GLY A O 1
ATOM 1621 N N . VAL A 1 194 ? -8.025 -4.984 0.447 1.00 86.44 194 VAL A N 1
ATOM 1622 C CA . VAL A 1 194 ? -8.115 -5.267 -0.996 1.00 86.44 194 VAL A CA 1
ATOM 1623 C C . VAL A 1 194 ? -7.350 -4.223 -1.808 1.00 86.44 194 VAL A C 1
ATOM 1625 O O . VAL A 1 194 ? -6.577 -4.575 -2.696 1.00 86.44 194 VAL A O 1
ATOM 1628 N N . GLN A 1 195 ? -7.514 -2.947 -1.468 1.00 84.56 195 GLN A N 1
ATOM 1629 C CA . GLN A 1 195 ? -6.835 -1.849 -2.147 1.00 84.56 195 GLN A CA 1
ATOM 1630 C C . GLN A 1 195 ? -5.311 -1.928 -1.996 1.00 84.56 195 GLN A C 1
ATOM 1632 O O . GLN A 1 195 ? -4.589 -1.856 -2.984 1.00 84.56 195 GLN A O 1
ATOM 1637 N N . VAL A 1 196 ? -4.805 -2.154 -0.781 1.00 83.56 196 VAL A N 1
ATOM 1638 C CA . VAL A 1 196 ? -3.367 -2.333 -0.526 1.00 83.56 196 VAL A CA 1
ATOM 1639 C C . VAL A 1 196 ? -2.821 -3.562 -1.258 1.00 83.56 196 VAL A C 1
ATOM 1641 O O . VAL A 1 196 ? -1.721 -3.509 -1.805 1.00 83.56 196 VAL A O 1
ATOM 1644 N N . ALA A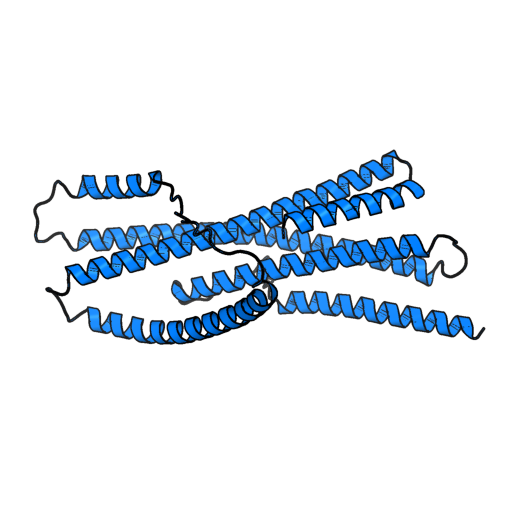 1 197 ? -3.574 -4.662 -1.308 1.00 84.94 197 ALA A N 1
ATOM 1645 C CA . ALA A 1 197 ? -3.168 -5.854 -2.046 1.00 84.94 197 ALA A CA 1
ATOM 1646 C C . ALA A 1 197 ? -3.049 -5.577 -3.555 1.00 84.94 197 ALA A C 1
ATOM 1648 O O . ALA A 1 197 ? -2.054 -5.961 -4.173 1.00 84.94 197 ALA A O 1
ATOM 1649 N N . TRP A 1 198 ? -4.020 -4.862 -4.132 1.00 86.25 198 TRP A N 1
ATOM 1650 C CA . TRP A 1 198 ? -3.986 -4.429 -5.530 1.00 86.25 198 TRP A CA 1
ATOM 1651 C C . TRP A 1 198 ? -2.770 -3.544 -5.828 1.00 86.25 198 TRP A C 1
ATOM 1653 O O . TRP A 1 198 ? -2.043 -3.774 -6.794 1.00 86.25 198 TRP A O 1
ATOM 1663 N N . GLU A 1 199 ? -2.495 -2.584 -4.946 1.00 84.31 199 GLU A N 1
ATOM 1664 C CA . GLU A 1 199 ? -1.334 -1.696 -5.021 1.00 84.31 199 GLU A CA 1
ATOM 1665 C C . GLU A 1 199 ? -0.004 -2.458 -5.011 1.00 84.31 199 GLU A C 1
ATOM 1667 O O . GLU A 1 199 ? 0.878 -2.210 -5.837 1.00 84.31 199 GLU A O 1
ATOM 1672 N N . ILE A 1 200 ? 0.138 -3.430 -4.107 1.00 85.56 200 ILE A N 1
ATOM 1673 C CA . ILE A 1 200 ? 1.323 -4.294 -4.044 1.00 85.56 200 ILE A CA 1
ATOM 1674 C C . ILE A 1 200 ? 1.456 -5.114 -5.335 1.00 85.56 200 ILE A C 1
ATOM 1676 O O . ILE A 1 200 ? 2.555 -5.207 -5.884 1.00 85.56 200 ILE A O 1
ATOM 1680 N N . GLY A 1 201 ? 0.354 -5.664 -5.853 1.00 87.31 201 GLY A N 1
ATOM 1681 C CA . GLY A 1 201 ? 0.334 -6.397 -7.120 1.00 87.31 201 GLY A CA 1
ATOM 1682 C C . GLY A 1 201 ? 0.802 -5.544 -8.302 1.00 87.31 201 GLY A C 1
ATOM 1683 O O . GLY A 1 201 ? 1.664 -5.973 -9.073 1.00 87.31 201 GLY A O 1
ATOM 1684 N N . ALA A 1 202 ? 0.314 -4.305 -8.398 1.00 85.50 202 ALA A N 1
ATOM 1685 C CA . ALA A 1 202 ? 0.738 -3.350 -9.418 1.00 85.50 202 ALA A CA 1
ATOM 1686 C C . ALA A 1 202 ? 2.237 -3.019 -9.309 1.00 85.50 202 ALA A C 1
ATOM 1688 O O . ALA A 1 202 ? 2.943 -2.992 -10.318 1.00 85.50 202 ALA A O 1
ATOM 1689 N N . ILE A 1 203 ? 2.757 -2.833 -8.090 1.00 86.44 203 ILE A N 1
ATOM 1690 C CA . ILE A 1 203 ? 4.190 -2.598 -7.855 1.00 86.44 203 ILE A CA 1
ATOM 1691 C C . ILE A 1 203 ? 5.031 -3.793 -8.320 1.00 86.44 203 ILE A C 1
ATOM 1693 O O . ILE A 1 203 ? 6.043 -3.595 -8.994 1.00 86.44 203 ILE A O 1
ATOM 1697 N N . ILE A 1 204 ? 4.619 -5.022 -7.991 1.00 87.56 204 ILE A N 1
ATOM 1698 C CA . ILE A 1 204 ? 5.319 -6.245 -8.410 1.00 87.56 204 ILE A CA 1
ATOM 1699 C C . ILE A 1 204 ? 5.340 -6.344 -9.937 1.00 87.56 204 ILE A C 1
ATOM 1701 O O . ILE A 1 204 ? 6.402 -6.564 -10.516 1.00 87.56 204 ILE A O 1
ATOM 1705 N N . MET A 1 205 ? 4.200 -6.130 -10.596 1.00 89.19 205 MET A N 1
ATOM 1706 C CA . MET A 1 205 ? 4.096 -6.175 -12.056 1.00 89.19 205 MET A CA 1
ATOM 1707 C C . MET A 1 205 ? 5.016 -5.140 -12.723 1.00 89.19 205 MET A C 1
ATOM 1709 O O . MET A 1 205 ? 5.782 -5.482 -13.627 1.00 89.19 205 MET A O 1
ATOM 1713 N N . CYS A 1 206 ? 5.012 -3.899 -12.226 1.00 86.81 206 CYS A N 1
ATOM 1714 C CA . CYS A 1 206 ? 5.883 -2.828 -12.708 1.00 86.81 206 CYS A CA 1
ATOM 1715 C C . CYS A 1 206 ? 7.372 -3.142 -12.508 1.00 86.81 206 CYS A C 1
ATOM 1717 O O . CYS A 1 206 ? 8.176 -2.913 -13.413 1.00 86.81 206 CYS A O 1
ATOM 1719 N N . LEU A 1 207 ? 7.756 -3.671 -11.341 1.00 87.88 207 LEU A N 1
ATOM 1720 C CA . LEU A 1 207 ? 9.141 -4.052 -11.060 1.00 87.88 207 LEU A CA 1
ATOM 1721 C C . LEU A 1 207 ? 9.602 -5.194 -11.965 1.00 87.88 207 LEU A C 1
ATOM 1723 O O . LEU A 1 207 ? 10.676 -5.095 -12.553 1.00 87.88 207 LEU A O 1
ATOM 1727 N N . SER A 1 208 ? 8.789 -6.237 -12.130 1.00 88.00 208 SER A N 1
ATOM 1728 C CA . SER A 1 208 ? 9.083 -7.355 -13.032 1.00 88.00 208 SER A CA 1
ATOM 1729 C C . SER A 1 208 ? 9.282 -6.880 -14.472 1.00 88.00 208 SER A C 1
ATOM 1731 O O . SER A 1 208 ? 10.272 -7.249 -15.102 1.00 88.00 208 SER A O 1
ATOM 1733 N N . GLY A 1 209 ? 8.411 -5.996 -14.974 1.00 87.81 209 GLY A N 1
ATOM 1734 C CA . GLY A 1 209 ? 8.563 -5.395 -16.302 1.00 87.81 209 GLY A CA 1
ATOM 1735 C C . GLY A 1 209 ? 9.841 -4.559 -16.436 1.00 87.81 209 GLY A C 1
ATOM 1736 O O . GLY A 1 209 ? 10.565 -4.675 -17.426 1.00 87.81 209 GLY A O 1
ATOM 1737 N N . ALA A 1 210 ? 10.171 -3.759 -15.418 1.00 87.06 210 ALA A N 1
ATOM 1738 C CA . ALA A 1 210 ? 11.394 -2.961 -15.397 1.00 87.06 210 ALA A CA 1
ATOM 1739 C C . ALA A 1 210 ? 12.661 -3.836 -15.378 1.00 87.06 210 ALA A C 1
ATOM 1741 O O . ALA A 1 210 ? 13.607 -3.562 -16.118 1.00 87.06 210 ALA A O 1
ATOM 1742 N N . PHE A 1 211 ? 12.675 -4.906 -14.578 1.00 86.44 211 PHE A N 1
ATOM 1743 C CA . PHE A 1 211 ? 13.788 -5.856 -14.528 1.00 86.44 211 PHE A CA 1
ATOM 1744 C C . PHE A 1 211 ? 13.943 -6.634 -15.830 1.00 86.44 211 PHE A C 1
ATOM 1746 O O . PHE A 1 211 ? 15.062 -6.773 -16.314 1.00 86.44 211 PHE A O 1
ATOM 1753 N N . TYR A 1 212 ? 12.844 -7.085 -16.431 1.00 87.62 212 TYR A N 1
ATOM 1754 C CA . TYR A 1 212 ? 12.874 -7.769 -17.720 1.00 87.62 212 TYR A CA 1
ATOM 1755 C C . TYR A 1 212 ? 13.420 -6.860 -18.832 1.00 87.62 212 TYR A C 1
ATOM 1757 O O . TYR A 1 212 ? 14.284 -7.265 -19.608 1.00 87.62 212 TYR A O 1
ATOM 1765 N N . ASN A 1 213 ? 12.998 -5.592 -18.856 1.00 86.69 213 ASN A N 1
ATOM 1766 C CA . ASN A 1 213 ? 13.522 -4.597 -19.792 1.00 86.69 213 ASN A CA 1
ATOM 1767 C C . ASN A 1 213 ? 15.024 -4.331 -19.572 1.00 86.69 213 ASN A C 1
ATOM 1769 O O . ASN A 1 213 ? 15.785 -4.261 -20.537 1.00 86.69 213 ASN A O 1
ATOM 1773 N N . LEU A 1 214 ? 15.472 -4.218 -18.314 1.00 87.12 214 LEU A N 1
ATOM 1774 C CA . LEU A 1 214 ? 16.900 -4.110 -17.988 1.00 87.12 214 LEU A CA 1
ATOM 1775 C C . LEU A 1 214 ? 17.677 -5.340 -18.464 1.00 87.12 214 LEU A C 1
ATOM 1777 O O . LEU A 1 214 ? 18.720 -5.179 -19.093 1.00 87.12 214 LEU A O 1
ATOM 1781 N N . PHE A 1 215 ? 17.145 -6.538 -18.223 1.00 86.75 215 PHE A N 1
ATOM 1782 C CA . PHE A 1 215 ? 17.750 -7.803 -18.624 1.00 86.75 215 PHE A CA 1
ATOM 1783 C C . PHE A 1 215 ? 17.931 -7.895 -20.142 1.00 86.75 215 PHE A C 1
ATOM 1785 O O . PHE A 1 215 ? 19.055 -8.098 -20.597 1.00 86.75 215 PHE A O 1
ATOM 1792 N N . ILE A 1 216 ? 16.871 -7.662 -20.930 1.00 86.06 216 ILE A N 1
ATOM 1793 C CA . ILE A 1 216 ? 16.953 -7.665 -22.401 1.00 86.06 216 ILE A CA 1
ATOM 1794 C C . ILE A 1 216 ? 18.020 -6.681 -22.876 1.00 86.06 216 ILE A C 1
ATOM 1796 O O . ILE A 1 216 ? 18.864 -7.019 -23.700 1.00 86.06 216 ILE A O 1
ATOM 1800 N N . ARG A 1 217 ? 18.020 -5.454 -22.350 1.00 84.00 217 ARG A N 1
ATOM 1801 C CA . ARG A 1 217 ? 18.984 -4.422 -22.764 1.00 84.00 217 ARG A CA 1
ATOM 1802 C C . ARG A 1 217 ? 20.412 -4.802 -22.454 1.00 84.00 217 ARG A C 1
ATOM 1804 O O . ARG A 1 217 ? 21.298 -4.572 -23.269 1.00 84.00 217 ARG A O 1
ATOM 1811 N N . TYR A 1 218 ? 20.624 -5.330 -21.262 1.00 81.50 218 TYR A N 1
ATOM 1812 C CA . TYR A 1 218 ? 21.957 -5.619 -20.789 1.00 81.50 218 TYR A CA 1
ATOM 1813 C C . TYR A 1 218 ? 22.544 -6.851 -21.477 1.00 81.50 218 TYR A C 1
ATOM 1815 O O . TYR A 1 218 ? 23.694 -6.811 -21.898 1.00 81.50 218 TYR A O 1
ATOM 1823 N N . VAL A 1 219 ? 21.747 -7.911 -21.633 1.00 83.56 219 VAL A N 1
ATOM 1824 C CA . VAL A 1 219 ? 22.200 -9.179 -22.214 1.00 83.56 219 VAL A CA 1
ATOM 1825 C C . VAL A 1 219 ? 22.192 -9.140 -23.741 1.00 83.56 219 VAL A C 1
ATOM 1827 O O . VAL A 1 219 ? 23.148 -9.592 -24.360 1.00 83.56 219 VAL A O 1
ATOM 1830 N N . MET A 1 220 ? 21.151 -8.587 -24.375 1.00 81.38 220 MET A N 1
ATOM 1831 C CA . MET A 1 220 ? 21.013 -8.653 -25.838 1.00 81.38 220 MET A CA 1
ATOM 1832 C C . MET A 1 220 ? 21.692 -7.497 -26.581 1.00 81.38 220 MET A C 1
ATOM 1834 O O . MET A 1 220 ? 22.150 -7.686 -27.704 1.00 81.38 220 MET A O 1
ATOM 1838 N N . TYR A 1 221 ? 21.765 -6.295 -25.996 1.00 80.00 221 TYR A N 1
ATOM 1839 C CA . TYR A 1 221 ? 22.178 -5.075 -26.715 1.00 80.00 221 TYR A CA 1
ATOM 1840 C C . TYR A 1 221 ? 23.551 -4.528 -26.307 1.00 80.00 221 TYR A C 1
ATOM 1842 O O . TYR A 1 221 ? 23.866 -3.370 -26.591 1.00 80.00 221 TYR A O 1
ATOM 1850 N N . GLN A 1 222 ? 24.387 -5.357 -25.682 1.00 69.00 222 GLN A N 1
ATOM 1851 C CA . GLN A 1 222 ? 25.591 -4.939 -24.961 1.00 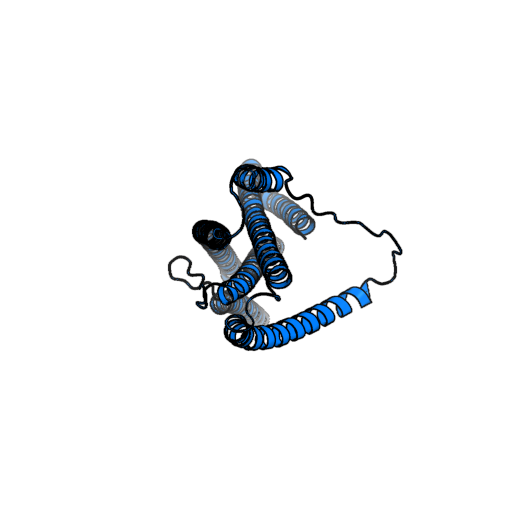69.00 222 GLN A CA 1
ATOM 1852 C C . GLN A 1 222 ? 26.657 -4.187 -25.795 1.00 69.00 222 GLN A C 1
ATOM 1854 O O . GLN A 1 222 ? 27.566 -3.604 -25.208 1.00 69.00 222 GLN A O 1
ATOM 1859 N N . HIS A 1 223 ? 26.547 -4.124 -27.133 1.00 63.31 223 HIS A N 1
ATOM 1860 C CA . HIS A 1 223 ? 27.629 -3.622 -27.995 1.00 63.31 223 HIS A CA 1
ATOM 1861 C C . HIS A 1 223 ? 27.278 -2.607 -29.100 1.00 63.31 223 HIS A C 1
ATOM 1863 O O . HIS A 1 223 ? 28.191 -2.206 -29.817 1.00 63.31 223 HIS A O 1
ATOM 1869 N N . LYS A 1 224 ? 26.026 -2.146 -29.282 1.00 71.75 224 LYS A N 1
ATOM 1870 C CA . LYS A 1 224 ? 25.698 -1.341 -30.492 1.00 71.75 224 LYS A CA 1
ATOM 1871 C C . LYS A 1 224 ? 24.880 -0.054 -30.339 1.00 71.75 224 LYS A C 1
ATOM 1873 O O . LYS A 1 224 ? 24.638 0.597 -31.350 1.00 71.75 224 LYS A O 1
ATOM 1878 N N . VAL A 1 225 ? 24.470 0.369 -29.140 1.00 68.56 225 VAL A N 1
ATOM 1879 C CA . VAL A 1 225 ? 23.512 1.492 -29.009 1.00 68.56 225 VAL A CA 1
ATOM 1880 C C . VAL A 1 225 ? 24.089 2.658 -28.191 1.00 68.56 225 VAL A C 1
ATOM 1882 O O . VAL A 1 225 ? 24.448 2.485 -27.031 1.00 68.56 225 VAL A O 1
ATOM 1885 N N . LYS A 1 226 ? 24.148 3.864 -28.784 1.00 78.88 226 LYS A N 1
ATOM 1886 C CA . LYS A 1 226 ? 24.691 5.093 -28.157 1.00 78.88 226 LYS A CA 1
ATOM 1887 C C . LYS A 1 226 ? 23.851 5.634 -26.979 1.00 78.88 226 LYS A C 1
ATOM 1889 O O . LYS A 1 226 ? 24.407 6.287 -26.105 1.00 78.88 226 LYS A O 1
ATOM 1894 N N . ASP A 1 227 ? 22.564 5.280 -26.874 1.00 77.94 227 ASP A N 1
ATOM 1895 C CA . ASP A 1 227 ? 21.632 5.837 -25.866 1.00 77.94 227 ASP A CA 1
ATOM 1896 C C . ASP A 1 227 ? 21.278 4.892 -24.700 1.00 77.94 227 ASP A C 1
ATOM 1898 O O . ASP A 1 227 ? 20.226 5.016 -24.061 1.00 77.94 227 ASP A O 1
ATOM 1902 N N . VAL A 1 228 ? 22.128 3.905 -24.415 1.00 79.62 228 VAL A N 1
ATOM 1903 C CA . VAL A 1 228 ? 21.926 2.955 -23.305 1.00 79.62 228 VAL A CA 1
ATOM 1904 C C . VAL A 1 228 ? 21.894 3.611 -21.910 1.00 79.62 228 VAL A C 1
ATOM 1906 O O . VAL A 1 228 ? 21.025 3.224 -21.115 1.00 79.62 228 VAL A O 1
ATOM 1909 N N . PRO A 1 229 ? 22.767 4.582 -21.555 1.00 83.94 229 PRO A N 1
ATOM 1910 C CA . PRO A 1 229 ? 22.869 5.030 -20.164 1.00 83.94 229 PRO A CA 1
ATOM 1911 C C . PRO A 1 229 ? 21.633 5.800 -19.684 1.00 83.94 229 PRO A C 1
ATOM 1913 O O . PRO A 1 229 ? 21.144 5.522 -18.590 1.00 83.94 229 PRO A O 1
ATOM 1916 N N . ALA A 1 230 ? 21.067 6.690 -20.506 1.00 84.31 230 ALA A N 1
ATOM 1917 C CA . ALA A 1 230 ? 19.896 7.488 -20.127 1.00 84.31 230 ALA A CA 1
ATOM 1918 C C . ALA A 1 230 ? 18.672 6.608 -19.821 1.00 84.31 230 ALA A C 1
ATOM 1920 O O . ALA A 1 230 ? 18.012 6.764 -18.793 1.00 84.31 230 ALA A O 1
ATOM 1921 N N . GLN A 1 231 ? 18.418 5.601 -20.660 1.00 82.56 231 GLN A N 1
ATOM 1922 C CA . GLN A 1 231 ? 17.266 4.726 -20.468 1.00 82.56 231 GLN A CA 1
ATOM 1923 C C . GLN A 1 231 ? 17.455 3.727 -19.322 1.00 82.56 231 GLN A C 1
ATOM 1925 O O . GLN A 1 231 ? 16.491 3.361 -18.642 1.00 82.56 231 GLN A O 1
ATOM 1930 N N . THR A 1 232 ? 18.697 3.308 -19.079 1.00 86.69 232 THR A N 1
ATOM 1931 C CA . THR A 1 232 ? 19.041 2.509 -17.898 1.00 86.69 232 THR A CA 1
ATOM 1932 C C . THR A 1 232 ? 18.803 3.322 -16.627 1.00 86.69 232 THR A C 1
ATOM 1934 O O . THR A 1 232 ? 18.156 2.828 -15.706 1.00 86.69 232 THR A O 1
ATOM 1937 N N . ALA A 1 233 ? 19.229 4.590 -16.606 1.00 86.12 233 ALA A N 1
ATOM 1938 C CA . ALA A 1 233 ? 18.977 5.499 -15.492 1.00 86.12 233 ALA A CA 1
ATOM 1939 C C . ALA A 1 233 ? 17.474 5.705 -15.248 1.00 86.12 233 ALA A C 1
ATOM 1941 O O . ALA A 1 233 ? 17.029 5.577 -14.109 1.00 86.12 233 ALA A O 1
ATOM 1942 N N . LEU A 1 234 ? 16.675 5.923 -16.302 1.00 84.38 234 LEU A N 1
ATOM 1943 C CA . LEU A 1 234 ? 15.220 6.058 -16.178 1.00 84.38 234 LEU A CA 1
ATOM 1944 C C . LEU A 1 234 ? 14.575 4.792 -15.594 1.00 84.38 234 LEU A C 1
ATOM 1946 O O . LEU A 1 234 ? 13.756 4.876 -14.683 1.00 84.38 234 LEU A O 1
ATOM 1950 N N . THR A 1 235 ? 14.963 3.612 -16.082 1.00 87.81 235 THR A N 1
ATOM 1951 C CA . THR A 1 235 ? 14.396 2.344 -15.594 1.00 87.81 235 THR A CA 1
ATOM 1952 C C . THR A 1 235 ? 14.768 2.102 -14.129 1.00 87.81 235 THR A C 1
ATOM 1954 O O . THR A 1 235 ? 13.927 1.690 -13.333 1.00 87.81 235 THR A O 1
ATOM 1957 N N . LEU A 1 236 ? 16.006 2.421 -13.739 1.00 87.06 236 LEU A N 1
ATOM 1958 C CA . LEU A 1 236 ? 16.445 2.358 -12.344 1.00 87.06 236 LEU A CA 1
ATOM 1959 C C . LEU A 1 236 ? 15.694 3.350 -11.448 1.00 87.06 236 LEU A C 1
ATOM 1961 O O . LEU A 1 236 ? 15.374 3.003 -10.310 1.00 87.06 236 LEU A O 1
ATOM 1965 N N . LEU A 1 237 ? 15.400 4.551 -11.952 1.00 84.81 237 LEU A N 1
ATOM 1966 C CA . LEU A 1 237 ? 14.646 5.582 -11.242 1.00 84.81 237 LEU A CA 1
ATOM 1967 C C . LEU A 1 237 ? 13.180 5.166 -11.023 1.00 84.81 237 LEU A C 1
ATOM 1969 O O . LEU A 1 237 ? 12.654 5.296 -9.922 1.00 84.81 237 LEU A O 1
ATOM 1973 N N . ILE A 1 238 ? 12.526 4.604 -12.041 1.00 83.81 238 ILE A N 1
ATOM 1974 C CA . ILE A 1 238 ? 11.158 4.076 -11.914 1.00 83.81 238 ILE A CA 1
ATOM 1975 C C . ILE A 1 238 ? 11.128 2.922 -10.901 1.00 83.81 238 ILE A C 1
ATOM 1977 O O . ILE A 1 238 ? 10.274 2.881 -10.013 1.00 83.81 238 ILE A O 1
ATOM 1981 N N . SER A 1 239 ? 12.097 2.007 -10.975 1.00 87.00 239 SER A N 1
ATOM 1982 C CA . SER A 1 239 ? 12.210 0.903 -10.019 1.00 87.00 239 SER A CA 1
ATOM 1983 C C . SER A 1 239 ? 12.453 1.385 -8.588 1.00 87.00 239 SER A C 1
ATOM 1985 O O . SER A 1 239 ? 11.852 0.853 -7.655 1.00 87.00 239 SER A O 1
ATOM 1987 N N . SER A 1 240 ? 13.301 2.399 -8.380 1.00 82.94 240 SER A N 1
ATOM 1988 C CA . SER A 1 240 ? 13.575 2.926 -7.037 1.00 82.94 240 SER A CA 1
ATOM 1989 C C . SER A 1 240 ? 12.343 3.576 -6.406 1.00 82.94 240 SER A C 1
ATOM 1991 O O . SER A 1 240 ? 12.105 3.392 -5.212 1.00 82.94 240 SER A O 1
ATOM 1993 N N . LEU A 1 241 ? 11.507 4.250 -7.197 1.00 82.31 241 LEU A N 1
ATOM 1994 C CA . LEU A 1 241 ? 10.238 4.795 -6.720 1.00 82.31 241 LEU A CA 1
ATOM 1995 C C . LEU A 1 241 ? 9.222 3.733 -6.350 1.00 82.31 241 LEU A C 1
ATOM 1997 O O . LEU A 1 241 ? 8.564 3.861 -5.321 1.00 82.31 241 LEU A O 1
ATOM 2001 N N . ASN A 1 242 ? 9.098 2.688 -7.165 1.00 85.00 242 ASN A N 1
ATOM 2002 C CA . ASN A 1 242 ? 8.210 1.571 -6.863 1.00 85.00 242 ASN A CA 1
ATOM 2003 C C . ASN A 1 242 ? 8.606 0.904 -5.536 1.00 85.00 242 ASN A C 1
ATOM 2005 O O . ASN A 1 242 ? 7.744 0.604 -4.710 1.00 85.00 242 ASN A O 1
ATOM 2009 N N . ILE A 1 243 ? 9.911 0.774 -5.272 1.00 83.62 243 ILE A N 1
ATOM 2010 C CA . ILE A 1 243 ? 10.432 0.300 -3.982 1.00 83.62 243 ILE A CA 1
ATOM 2011 C C . ILE A 1 243 ? 10.090 1.281 -2.854 1.00 83.62 243 ILE A C 1
ATOM 2013 O O . ILE A 1 243 ? 9.585 0.866 -1.811 1.00 83.62 243 ILE A O 1
ATOM 2017 N N . PHE A 1 244 ? 10.337 2.579 -3.045 1.00 81.06 244 PHE A N 1
ATOM 2018 C CA . PHE A 1 244 ? 10.024 3.594 -2.037 1.00 81.06 244 PHE A CA 1
ATOM 2019 C C . PHE A 1 244 ? 8.532 3.592 -1.675 1.00 81.06 244 PHE A C 1
ATOM 2021 O O . PHE A 1 244 ? 8.176 3.625 -0.496 1.00 81.06 244 PHE A O 1
ATOM 2028 N N . ARG A 1 245 ? 7.662 3.477 -2.681 1.00 82.56 245 ARG A N 1
ATOM 2029 C CA . ARG A 1 245 ? 6.209 3.377 -2.529 1.00 82.56 245 ARG A CA 1
ATOM 2030 C C . ARG A 1 245 ? 5.806 2.138 -1.734 1.00 82.56 245 ARG A C 1
ATOM 2032 O O . ARG A 1 245 ? 5.037 2.268 -0.786 1.00 82.56 245 ARG A O 1
ATOM 2039 N N . ALA A 1 246 ? 6.368 0.971 -2.049 1.00 83.75 246 ALA A N 1
ATOM 2040 C CA . ALA A 1 246 ? 6.118 -0.253 -1.288 1.00 83.75 246 ALA A CA 1
ATOM 2041 C C . ALA A 1 246 ? 6.508 -0.091 0.189 1.00 83.75 246 ALA A C 1
ATOM 2043 O O . ALA A 1 246 ? 5.712 -0.382 1.080 1.00 83.75 246 ALA A O 1
ATOM 2044 N N . VAL A 1 247 ? 7.706 0.433 0.466 1.00 81.81 247 VAL A N 1
ATOM 2045 C CA . VAL A 1 247 ? 8.184 0.691 1.837 1.00 81.81 247 VAL A CA 1
ATOM 2046 C C . VAL A 1 247 ? 7.261 1.660 2.575 1.00 81.81 247 VAL A C 1
ATOM 2048 O O . VAL A 1 247 ? 6.961 1.455 3.752 1.00 81.81 247 VAL A O 1
ATOM 2051 N N . PHE A 1 248 ? 6.796 2.705 1.894 1.00 81.00 248 PHE A N 1
ATOM 2052 C CA . PHE A 1 248 ? 5.902 3.701 2.466 1.00 81.00 248 PHE A CA 1
ATOM 2053 C C . PHE A 1 248 ? 4.550 3.109 2.873 1.00 81.00 248 PHE A C 1
ATOM 2055 O O . PHE A 1 248 ? 4.168 3.222 4.039 1.00 81.00 248 PHE A O 1
ATOM 2062 N N . VAL A 1 249 ? 3.876 2.416 1.947 1.00 81.50 249 VAL A N 1
ATOM 2063 C CA . VAL A 1 249 ? 2.601 1.723 2.208 1.00 81.50 249 VAL A CA 1
ATOM 2064 C C . VAL A 1 249 ? 2.750 0.778 3.396 1.00 81.50 249 VAL A C 1
ATOM 2066 O O . VAL A 1 249 ? 1.933 0.771 4.310 1.00 81.50 249 VAL A O 1
ATOM 2069 N N . SER A 1 250 ? 3.870 0.070 3.456 1.00 82.31 250 SER A N 1
ATOM 2070 C CA . SER A 1 250 ? 4.134 -0.922 4.494 1.00 82.31 250 SER A CA 1
ATOM 2071 C C . SER A 1 250 ? 4.339 -0.320 5.873 1.00 82.31 250 SER A C 1
ATOM 2073 O O . SER A 1 250 ? 3.862 -0.864 6.865 1.00 82.31 250 SER A O 1
ATOM 2075 N N . ARG A 1 251 ? 5.013 0.833 5.955 1.00 83.12 251 ARG A N 1
ATOM 2076 C CA . ARG A 1 251 ? 5.142 1.583 7.210 1.00 83.12 251 ARG A CA 1
ATOM 2077 C C . ARG A 1 251 ? 3.786 2.067 7.714 1.00 83.12 251 ARG A C 1
ATOM 2079 O O . ARG A 1 251 ? 3.538 1.984 8.913 1.00 83.12 251 ARG A O 1
ATOM 2086 N N . ILE A 1 252 ? 2.916 2.543 6.821 1.00 80.00 252 ILE A N 1
ATOM 2087 C CA . ILE A 1 252 ? 1.562 2.966 7.200 1.00 80.00 252 ILE A CA 1
ATOM 2088 C C . ILE A 1 252 ? 0.753 1.764 7.692 1.00 80.00 252 ILE A C 1
ATOM 2090 O O . ILE A 1 252 ? 0.181 1.833 8.778 1.00 80.00 252 ILE A O 1
ATOM 2094 N N . CYS A 1 253 ? 0.752 0.654 6.948 1.00 81.12 253 CYS A N 1
ATOM 2095 C CA . CYS A 1 253 ? 0.046 -0.566 7.340 1.00 81.12 253 CYS A CA 1
ATOM 2096 C C . CYS A 1 253 ? 0.535 -1.102 8.689 1.00 81.12 253 CYS A C 1
ATOM 2098 O O . CYS A 1 253 ? -0.284 -1.449 9.534 1.00 81.12 253 CYS A O 1
ATOM 2100 N N . LYS A 1 254 ? 1.853 -1.105 8.924 1.00 83.25 254 LYS A N 1
ATOM 2101 C CA . LYS A 1 254 ? 2.437 -1.488 10.212 1.00 83.25 254 LYS A CA 1
ATOM 2102 C C . LYS A 1 254 ? 1.930 -0.608 11.349 1.00 83.25 254 LYS A C 1
ATOM 2104 O O . LYS A 1 254 ? 1.467 -1.132 12.353 1.00 83.25 254 LYS A O 1
ATOM 2109 N N . ASN A 1 255 ? 2.007 0.712 11.191 1.00 81.8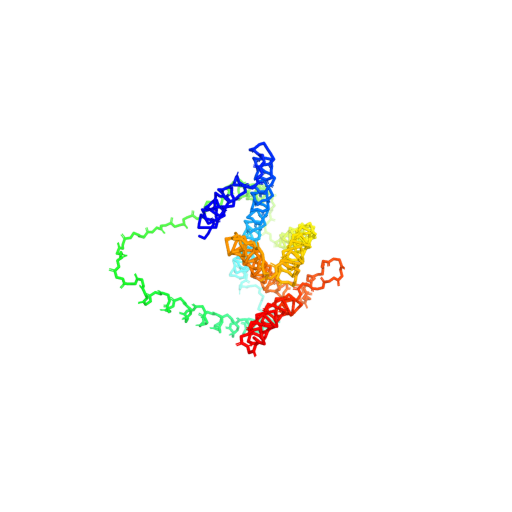8 255 ASN A N 1
ATOM 2110 C CA . ASN A 1 255 ? 1.566 1.635 12.233 1.00 81.88 255 ASN A CA 1
ATOM 2111 C C . ASN A 1 255 ? 0.071 1.455 12.537 1.00 81.88 255 ASN A C 1
ATOM 2113 O O . ASN A 1 255 ? -0.311 1.419 13.702 1.00 81.88 255 ASN A O 1
ATOM 2117 N N . ALA A 1 256 ? -0.760 1.286 11.504 1.00 78.31 256 ALA A N 1
ATOM 2118 C CA . ALA A 1 256 ? -2.184 1.020 11.675 1.00 78.31 256 ALA A CA 1
ATOM 2119 C C . ALA A 1 256 ? -2.435 -0.309 12.414 1.00 78.31 256 ALA A C 1
ATOM 2121 O O . ALA A 1 256 ? -3.249 -0.355 13.334 1.00 78.31 256 ALA A O 1
ATOM 2122 N N . ALA A 1 257 ? -1.710 -1.374 12.058 1.00 80.56 257 ALA A N 1
ATOM 2123 C CA . ALA A 1 257 ? -1.824 -2.674 12.714 1.00 80.56 257 ALA A CA 1
ATOM 2124 C C . ALA A 1 257 ? -1.396 -2.618 14.190 1.00 80.56 257 ALA A C 1
ATOM 2126 O O . ALA A 1 257 ? -2.139 -3.087 15.051 1.00 80.56 257 ALA A O 1
ATOM 2127 N N . ASP A 1 258 ? -0.251 -1.995 14.491 1.00 82.25 258 ASP A N 1
ATOM 2128 C CA . ASP A 1 258 ? 0.272 -1.847 15.855 1.00 82.25 258 ASP A CA 1
ATOM 2129 C C . ASP A 1 258 ? -0.716 -1.075 16.750 1.00 82.25 258 ASP A C 1
ATOM 2131 O O . ASP A 1 258 ? -0.928 -1.422 17.916 1.00 82.25 258 ASP A O 1
ATOM 2135 N N . GLU A 1 259 ? -1.353 -0.032 16.211 1.00 76.88 259 GLU A N 1
ATOM 2136 C CA . GLU A 1 259 ? -2.361 0.734 16.942 1.00 76.88 259 GLU A CA 1
ATOM 2137 C C . GLU A 1 259 ? -3.640 -0.066 17.176 1.00 76.88 259 GLU A C 1
ATOM 2139 O O . GLU A 1 259 ? -4.141 -0.108 18.300 1.00 76.88 259 GLU A O 1
ATOM 2144 N N . ILE A 1 260 ? -4.158 -0.741 16.152 1.00 76.44 260 ILE A N 1
ATOM 2145 C CA . ILE A 1 260 ? -5.385 -1.531 16.281 1.00 76.44 260 ILE A CA 1
ATOM 2146 C C . ILE A 1 260 ? -5.171 -2.710 17.230 1.00 76.44 260 ILE A C 1
ATOM 2148 O O . ILE A 1 260 ? -6.049 -2.998 18.041 1.00 76.44 260 ILE A O 1
ATOM 2152 N N . GLN A 1 261 ? -3.997 -3.341 17.210 1.00 77.94 261 GLN A N 1
ATOM 2153 C CA . GLN A 1 261 ? -3.639 -4.373 18.177 1.00 77.94 261 GLN A CA 1
ATOM 2154 C C . GLN A 1 261 ? -3.602 -3.812 19.604 1.00 77.94 261 GLN A C 1
ATOM 2156 O O . GLN A 1 261 ? -4.144 -4.432 20.521 1.00 77.94 261 GLN A O 1
ATOM 2161 N N . GLN A 1 262 ? -3.028 -2.619 19.797 1.00 79.19 262 GLN A N 1
ATOM 2162 C CA . GLN A 1 262 ? -3.023 -1.949 21.097 1.00 79.19 262 GLN A CA 1
ATOM 2163 C C . GLN A 1 262 ? -4.451 -1.684 21.608 1.00 79.19 262 GLN A C 1
ATOM 2165 O O . GLN A 1 262 ? -4.706 -1.847 22.800 1.00 79.19 262 GLN A O 1
ATOM 2170 N N . PHE A 1 263 ? -5.384 -1.318 20.726 1.00 70.25 263 PHE A N 1
ATOM 2171 C CA . PHE A 1 263 ? -6.792 -1.130 21.088 1.00 70.25 263 PHE A CA 1
ATOM 2172 C C . PHE A 1 263 ? -7.535 -2.449 21.326 1.00 70.25 263 PHE A C 1
ATOM 2174 O O . PHE A 1 263 ? -8.310 -2.548 22.274 1.00 70.25 263 PHE A O 1
ATOM 2181 N N . GLY A 1 264 ? -7.295 -3.470 20.502 1.00 68.94 264 GLY A N 1
ATOM 2182 C CA . GLY A 1 264 ? -7.944 -4.777 20.622 1.00 68.94 264 GLY A CA 1
ATOM 2183 C C . GLY A 1 264 ? -7.648 -5.456 21.958 1.00 68.94 264 GLY A C 1
ATOM 2184 O O . GLY A 1 264 ? -8.560 -5.992 22.585 1.00 68.94 264 GLY A O 1
ATOM 2185 N N . ILE A 1 265 ? -6.406 -5.351 22.442 1.00 72.25 265 ILE A N 1
ATOM 2186 C CA . ILE A 1 265 ? -6.002 -5.880 23.754 1.00 72.25 265 ILE A CA 1
ATOM 2187 C C . ILE A 1 265 ? -6.791 -5.216 24.889 1.00 72.25 265 ILE A C 1
ATOM 2189 O O . ILE A 1 265 ? -7.210 -5.902 25.812 1.00 72.25 265 ILE A O 1
ATOM 2193 N N . GLN A 1 266 ? -7.044 -3.907 24.801 1.00 65.81 266 GLN A N 1
ATOM 2194 C CA . GLN A 1 266 ? -7.740 -3.165 25.857 1.00 65.81 266 GLN A CA 1
ATOM 2195 C C . GLN A 1 266 ? -9.229 -3.502 25.976 1.00 65.81 266 GLN A C 1
ATOM 2197 O O . GLN A 1 266 ? -9.821 -3.199 27.008 1.00 65.81 266 GLN A O 1
ATOM 2202 N N . VAL A 1 267 ? -9.852 -4.069 24.936 1.00 63.59 267 VAL A N 1
ATOM 2203 C CA . VAL A 1 267 ? -11.318 -4.200 24.904 1.00 63.59 267 VAL A CA 1
ATOM 2204 C C . VAL A 1 267 ? -11.813 -5.620 24.671 1.00 63.59 267 VAL A C 1
ATOM 2206 O O . VAL A 1 267 ? -12.814 -6.007 25.269 1.00 63.59 267 VAL A O 1
ATOM 2209 N N . LEU A 1 268 ? -11.155 -6.403 23.814 1.00 55.91 268 LEU A N 1
ATOM 2210 C CA . LEU A 1 268 ? -11.665 -7.719 23.419 1.00 55.91 268 LEU A CA 1
ATOM 2211 C C . LEU A 1 268 ? -10.989 -8.898 24.129 1.00 55.91 268 LEU A C 1
ATOM 2213 O O . LEU A 1 268 ? -11.442 -10.019 23.926 1.00 55.91 268 LEU A O 1
ATOM 2217 N N . GLN A 1 269 ? -9.892 -8.692 24.877 1.00 63.34 269 GLN A N 1
ATOM 2218 C CA . GLN A 1 269 ? -8.992 -9.771 25.348 1.00 63.34 269 GLN A CA 1
ATOM 2219 C C . GLN A 1 269 ? -8.538 -10.751 24.235 1.00 63.34 269 GLN A C 1
ATOM 2221 O O . GLN A 1 269 ? -7.895 -11.762 24.499 1.00 63.34 269 GLN A O 1
ATOM 2226 N N . SER A 1 270 ? -8.825 -10.430 22.972 1.00 57.88 270 SER A N 1
ATOM 2227 C CA . SER A 1 270 ? -8.614 -11.259 21.793 1.00 57.88 270 SER A CA 1
ATOM 2228 C C . SER A 1 270 ? -7.904 -10.401 20.744 1.00 57.88 270 SER A C 1
ATOM 2230 O O . SER A 1 270 ? -8.472 -9.393 20.304 1.00 57.88 270 SER A O 1
ATOM 2232 N N . PRO A 1 271 ? -6.678 -10.759 20.326 1.00 61.56 271 PRO A N 1
ATOM 2233 C CA . PRO A 1 271 ? -5.951 -10.012 19.312 1.00 61.56 271 PRO A CA 1
ATOM 2234 C C . PRO A 1 271 ? -6.685 -10.092 17.968 1.00 61.56 271 PRO A C 1
ATOM 2236 O O . PRO A 1 271 ? -6.922 -11.173 17.434 1.00 61.56 271 PRO A O 1
ATOM 2239 N N . VAL A 1 272 ? -7.042 -8.937 17.405 1.00 61.12 272 VAL A N 1
ATOM 2240 C CA . VAL A 1 272 ? -7.610 -8.857 16.054 1.00 61.12 272 VAL A CA 1
ATOM 2241 C C . VAL A 1 272 ? -6.463 -8.984 15.055 1.00 61.12 272 VAL A C 1
ATOM 2243 O O . VAL A 1 272 ? -5.632 -8.084 14.944 1.00 61.12 272 VAL A O 1
ATOM 2246 N N . THR A 1 273 ? -6.393 -10.105 14.341 1.00 63.28 273 THR A N 1
ATOM 2247 C CA . THR A 1 273 ? -5.401 -10.315 13.282 1.00 63.28 273 THR A CA 1
ATOM 2248 C C . THR A 1 273 ? -5.914 -9.767 11.951 1.00 63.28 273 THR A C 1
ATOM 2250 O O . THR A 1 273 ? -7.023 -10.065 11.507 1.00 63.28 273 THR A O 1
ATOM 2253 N N . PHE A 1 274 ? -5.091 -8.951 11.288 1.00 61.38 274 PHE A N 1
ATOM 2254 C CA . PHE A 1 274 ? -5.364 -8.471 9.935 1.00 61.38 274 PHE A CA 1
ATOM 2255 C C . PHE A 1 274 ? -5.016 -9.554 8.919 1.00 61.38 274 PHE A C 1
ATOM 2257 O O . PHE A 1 274 ? -3.853 -9.735 8.558 1.00 61.38 274 PHE A O 1
ATOM 2264 N N . SER A 1 275 ? -6.037 -10.273 8.465 1.00 61.91 275 SER A N 1
ATOM 2265 C CA . SER A 1 275 ? -5.958 -11.170 7.313 1.00 61.91 275 SER A CA 1
ATOM 2266 C C . SER A 1 275 ? -6.657 -10.505 6.131 1.00 61.91 275 SER A C 1
ATOM 2268 O O . SER A 1 275 ? -7.861 -10.247 6.187 1.00 61.91 275 SER A O 1
ATOM 2270 N N . VAL A 1 276 ? -5.919 -10.261 5.054 1.00 62.16 276 VAL A N 1
ATOM 2271 C CA . VAL A 1 276 ? -6.466 -9.823 3.768 1.00 62.16 276 VAL A CA 1
ATOM 2272 C C . VAL A 1 276 ? -6.373 -11.017 2.825 1.00 62.16 276 VAL A C 1
ATOM 2274 O O . VAL A 1 276 ? -5.278 -11.500 2.567 1.00 62.16 276 VAL A O 1
ATOM 2277 N N . PHE A 1 277 ? -7.509 -11.537 2.350 1.00 63.00 277 PHE A N 1
ATOM 2278 C CA . PHE A 1 277 ? -7.557 -12.758 1.523 1.00 63.00 277 PHE A CA 1
ATOM 2279 C C . PHE A 1 277 ? -6.828 -13.975 2.137 1.00 63.00 277 PHE A C 1
ATOM 2281 O O . PHE A 1 277 ? -6.215 -14.763 1.425 1.00 63.00 277 PHE A O 1
ATOM 2288 N N . GLY A 1 278 ? -6.843 -14.117 3.467 1.00 64.81 278 GLY A N 1
ATOM 2289 C CA . GLY A 1 278 ? -6.122 -15.191 4.166 1.00 64.81 278 GLY A CA 1
ATOM 2290 C C . GLY A 1 278 ? -4.609 -14.973 4.275 1.00 64.81 278 GLY A C 1
ATOM 2291 O O . GLY A 1 278 ? -3.939 -15.715 4.991 1.00 64.81 278 GLY A O 1
ATOM 2292 N N . LEU A 1 279 ? -4.064 -13.930 3.640 1.00 61.09 279 LEU A N 1
ATOM 2293 C CA . LEU A 1 279 ? -2.696 -13.481 3.857 1.00 61.09 279 LEU A CA 1
ATOM 2294 C C . LEU A 1 279 ? -2.679 -12.566 5.077 1.00 61.09 279 LEU A C 1
ATOM 2296 O O . LEU A 1 279 ? -3.249 -11.471 5.083 1.00 61.09 279 LEU A O 1
ATOM 2300 N N . THR A 1 280 ? -2.012 -13.019 6.132 1.00 67.38 280 THR A N 1
ATOM 2301 C CA . THR A 1 280 ? -1.639 -12.128 7.221 1.00 67.38 280 THR A CA 1
ATOM 2302 C C . THR A 1 280 ? -0.629 -11.133 6.672 1.00 67.38 280 THR A C 1
ATOM 2304 O O . THR A 1 280 ? 0.406 -11.509 6.116 1.00 67.38 280 THR A O 1
ATOM 2307 N N . LEU A 1 281 ? -0.943 -9.844 6.795 1.00 62.66 281 LEU A N 1
ATOM 2308 C CA . LEU A 1 281 ? -0.054 -8.766 6.368 1.00 62.66 281 LEU A CA 1
ATOM 2309 C C . LEU A 1 281 ? 1.055 -8.595 7.416 1.00 62.66 281 LEU A C 1
ATOM 2311 O O . LEU A 1 281 ? 1.199 -7.559 8.058 1.00 62.66 281 LEU A O 1
ATOM 2315 N N . ASP A 1 282 ? 1.795 -9.672 7.657 1.00 67.75 282 ASP A N 1
ATOM 2316 C CA . ASP A 1 282 ? 2.917 -9.666 8.568 1.00 67.75 282 ASP A CA 1
ATOM 2317 C C . ASP A 1 282 ? 4.054 -8.892 7.896 1.00 67.75 282 ASP A C 1
ATOM 2319 O O . ASP A 1 282 ? 4.430 -9.157 6.746 1.00 67.75 282 ASP A O 1
ATOM 2323 N N . ASN A 1 283 ? 4.641 -7.949 8.637 1.00 64.69 283 ASN A N 1
ATOM 2324 C CA . ASN A 1 283 ? 5.848 -7.244 8.221 1.00 64.69 283 ASN A CA 1
ATOM 2325 C C . ASN A 1 283 ? 6.908 -8.215 7.716 1.00 64.69 283 ASN A C 1
ATOM 2327 O O . ASN A 1 283 ? 7.680 -7.855 6.837 1.00 64.69 283 ASN A O 1
ATOM 2331 N N . ARG A 1 284 ? 6.949 -9.443 8.236 1.00 73.25 284 ARG A N 1
ATOM 2332 C CA . ARG A 1 284 ? 7.885 -10.476 7.803 1.00 73.25 284 ARG A CA 1
ATOM 2333 C C . ARG A 1 284 ? 7.761 -10.815 6.319 1.00 73.25 284 ARG A C 1
ATOM 2335 O O . ARG A 1 284 ? 8.785 -10.847 5.645 1.00 73.25 284 ARG A O 1
ATOM 2342 N N . VAL A 1 285 ? 6.544 -10.996 5.798 1.00 68.44 285 VAL A N 1
ATOM 2343 C CA . VAL A 1 285 ? 6.306 -11.319 4.378 1.00 68.44 285 VAL A CA 1
ATOM 2344 C C . VAL A 1 285 ? 6.780 -10.170 3.505 1.00 68.44 285 VAL A C 1
ATOM 2346 O O . VAL A 1 285 ? 7.532 -10.366 2.552 1.00 68.44 285 VAL A O 1
ATOM 2349 N N . LEU A 1 286 ? 6.417 -8.948 3.878 1.00 65.25 286 LEU A N 1
ATOM 2350 C CA . LEU A 1 286 ? 6.774 -7.787 3.087 1.00 65.25 286 LEU A CA 1
ATOM 2351 C C . LEU A 1 286 ? 8.268 -7.457 3.171 1.00 65.25 286 LEU A C 1
ATOM 2353 O O . LEU A 1 286 ? 8.891 -7.121 2.167 1.00 65.25 286 LEU A O 1
ATOM 2357 N N . THR A 1 287 ? 8.877 -7.628 4.343 1.00 70.44 287 THR A N 1
ATOM 2358 C CA . THR A 1 287 ? 10.331 -7.521 4.507 1.00 70.44 287 THR A CA 1
ATOM 2359 C C . THR A 1 287 ? 11.027 -8.603 3.690 1.00 70.44 287 THR A C 1
ATOM 2361 O O . THR A 1 287 ? 12.036 -8.318 3.062 1.00 70.44 287 THR A O 1
ATOM 2364 N N . MET A 1 288 ? 10.473 -9.815 3.613 1.00 76.44 288 MET A N 1
ATOM 2365 C CA . MET A 1 288 ? 11.023 -10.886 2.785 1.00 76.44 288 MET A CA 1
ATOM 2366 C C . MET A 1 288 ? 10.943 -10.554 1.290 1.00 76.44 288 MET A C 1
ATOM 2368 O O . MET A 1 288 ? 11.917 -10.776 0.575 1.00 76.44 288 MET A O 1
ATOM 2372 N N . VAL A 1 289 ? 9.829 -9.980 0.820 1.00 70.31 289 VAL A N 1
ATOM 2373 C CA . VAL A 1 289 ? 9.678 -9.506 -0.568 1.00 70.31 289 VAL A CA 1
ATOM 2374 C C . VAL A 1 289 ? 10.670 -8.379 -0.857 1.00 70.31 289 VAL A C 1
ATOM 2376 O O . VAL A 1 289 ? 11.412 -8.455 -1.833 1.00 70.31 289 VAL A O 1
ATOM 2379 N N . CYS A 1 290 ? 10.763 -7.379 0.022 1.00 66.38 290 CYS A N 1
ATOM 2380 C CA . CYS A 1 290 ? 11.723 -6.283 -0.105 1.00 66.38 290 CYS A CA 1
ATOM 2381 C C . CYS A 1 290 ? 13.176 -6.782 -0.087 1.00 66.38 290 CYS A C 1
ATOM 2383 O O . CYS A 1 290 ? 13.965 -6.377 -0.935 1.00 66.38 290 CYS A O 1
ATOM 2385 N N . ILE A 1 291 ? 13.534 -7.691 0.825 1.00 75.44 291 ILE A N 1
ATOM 2386 C CA . ILE A 1 291 ? 14.874 -8.287 0.906 1.00 75.44 291 ILE A CA 1
ATOM 2387 C C . ILE A 1 291 ? 15.169 -9.099 -0.353 1.00 75.44 291 ILE A C 1
ATOM 2389 O O . ILE A 1 291 ? 16.241 -8.926 -0.921 1.00 75.44 291 ILE A O 1
ATOM 2393 N N . LYS A 1 292 ? 14.237 -9.934 -0.833 1.00 77.06 292 LYS A N 1
ATOM 2394 C CA . LYS A 1 292 ? 14.417 -10.702 -2.076 1.00 77.06 292 LYS A CA 1
ATOM 2395 C C . LYS A 1 292 ? 14.597 -9.790 -3.285 1.00 77.06 292 LYS A C 1
ATOM 2397 O O . LYS A 1 292 ? 15.460 -10.061 -4.112 1.00 77.06 292 LYS A O 1
ATOM 2402 N N . LEU A 1 293 ? 13.844 -8.695 -3.374 1.00 70.12 293 LEU A N 1
ATOM 2403 C CA . LEU A 1 293 ? 13.989 -7.708 -4.447 1.00 70.12 293 LEU A CA 1
ATOM 2404 C C . LEU A 1 293 ? 15.335 -6.972 -4.375 1.00 70.12 293 LEU A C 1
ATOM 2406 O O . LEU A 1 293 ? 15.983 -6.767 -5.401 1.00 70.12 293 LEU A O 1
ATOM 2410 N N . VAL A 1 294 ? 15.793 -6.613 -3.172 1.00 72.50 294 VAL A N 1
ATOM 2411 C CA . VAL A 1 294 ? 17.123 -6.016 -2.965 1.00 72.50 294 VAL A CA 1
ATOM 2412 C C . VAL A 1 294 ? 18.229 -7.014 -3.310 1.00 72.50 294 VAL A C 1
ATOM 2414 O O . VAL A 1 294 ? 19.186 -6.642 -3.987 1.00 72.50 294 VAL A O 1
ATOM 2417 N N . TYR A 1 295 ? 18.081 -8.282 -2.923 1.00 75.56 295 TYR A N 1
ATOM 2418 C CA . TYR A 1 295 ? 19.010 -9.352 -3.283 1.00 75.56 295 TYR A CA 1
ATOM 2419 C C . TYR A 1 295 ? 19.064 -9.569 -4.793 1.00 75.56 295 TYR A C 1
ATOM 2421 O O . TYR A 1 295 ? 20.153 -9.621 -5.351 1.00 75.56 295 TYR A O 1
ATOM 2429 N N . MET A 1 296 ? 17.915 -9.599 -5.473 1.00 71.94 296 MET A N 1
ATOM 2430 C CA . MET A 1 296 ? 17.847 -9.681 -6.936 1.00 71.94 296 MET A CA 1
ATOM 2431 C C . MET A 1 296 ? 18.579 -8.510 -7.599 1.00 71.94 296 MET A C 1
ATOM 2433 O O . MET A 1 296 ? 19.358 -8.719 -8.526 1.00 71.94 296 MET A O 1
ATOM 2437 N N . LYS A 1 297 ? 18.416 -7.283 -7.081 1.00 72.12 297 LYS A N 1
ATOM 2438 C CA . LYS A 1 297 ? 19.172 -6.114 -7.555 1.00 72.12 297 LYS A CA 1
ATOM 2439 C C . LYS A 1 297 ? 20.680 -6.280 -7.339 1.00 72.12 297 LYS A C 1
ATOM 2441 O O . LYS A 1 297 ? 21.461 -5.947 -8.225 1.00 72.12 297 LYS A O 1
ATOM 2446 N N . HIS A 1 298 ? 21.093 -6.776 -6.175 1.00 73.88 298 HIS A N 1
ATOM 2447 C CA . HIS A 1 298 ? 22.504 -6.974 -5.850 1.00 73.88 298 HIS A CA 1
ATOM 2448 C C . HIS A 1 298 ? 23.142 -8.061 -6.727 1.00 73.88 298 HIS A C 1
ATOM 2450 O O . HIS A 1 298 ? 24.198 -7.832 -7.312 1.00 73.88 298 HIS A O 1
ATOM 2456 N N . CYS A 1 299 ? 22.466 -9.201 -6.894 1.00 69.81 299 CYS A N 1
ATOM 2457 C CA . CYS A 1 299 ? 22.865 -10.260 -7.818 1.00 69.81 299 CYS A CA 1
ATOM 2458 C C . CYS A 1 299 ? 22.990 -9.724 -9.245 1.00 69.81 299 CYS A C 1
ATOM 2460 O O . CYS A 1 299 ? 24.004 -9.964 -9.889 1.00 69.81 299 CYS A O 1
ATOM 2462 N N . TYR A 1 300 ? 22.026 -8.921 -9.701 1.00 69.38 300 TYR A N 1
ATOM 2463 C CA . TYR A 1 300 ? 22.087 -8.294 -11.017 1.00 69.38 300 TYR A CA 1
ATOM 2464 C C . TYR A 1 300 ? 23.311 -7.377 -11.172 1.00 69.38 300 TYR A C 1
ATOM 2466 O O . TYR A 1 300 ? 24.044 -7.499 -12.149 1.00 69.38 300 TYR A O 1
ATOM 2474 N N . CYS A 1 301 ? 23.594 -6.504 -10.197 1.00 73.69 301 CYS A N 1
ATOM 2475 C CA . CYS A 1 301 ? 24.793 -5.657 -10.220 1.00 73.69 301 CYS A CA 1
ATOM 2476 C C . CYS A 1 301 ? 26.096 -6.472 -10.263 1.00 73.69 301 CYS A C 1
ATOM 2478 O O . CYS A 1 301 ? 27.023 -6.099 -10.982 1.00 73.69 301 CYS A O 1
ATOM 2480 N N . ILE A 1 302 ? 26.167 -7.586 -9.527 1.00 76.62 302 ILE A N 1
ATOM 2481 C CA . ILE A 1 302 ? 27.326 -8.488 -9.547 1.00 76.62 302 ILE A CA 1
ATOM 2482 C C . ILE A 1 302 ? 27.471 -9.141 -10.924 1.00 76.62 302 ILE A C 1
ATOM 2484 O O . ILE A 1 302 ? 28.561 -9.107 -11.493 1.00 76.62 302 ILE A O 1
ATOM 2488 N N . SER A 1 303 ? 26.393 -9.689 -11.493 1.00 73.06 303 SER A N 1
ATOM 2489 C CA . SER A 1 303 ? 26.414 -10.284 -12.835 1.00 73.06 303 SER A CA 1
ATOM 2490 C C . SER A 1 303 ? 26.886 -9.275 -13.882 1.00 73.06 303 SER A C 1
ATOM 2492 O O . SER A 1 303 ? 27.732 -9.593 -14.717 1.00 73.06 303 SER A O 1
ATOM 2494 N N . VAL A 1 304 ? 26.414 -8.030 -13.779 1.00 68.12 304 VAL A N 1
ATOM 2495 C CA . VAL A 1 304 ? 26.833 -6.923 -14.646 1.00 68.12 304 VAL A CA 1
ATOM 2496 C C . VAL A 1 304 ? 28.331 -6.628 -14.511 1.00 68.12 304 VAL A C 1
ATOM 2498 O O . VAL A 1 304 ? 29.030 -6.411 -15.504 1.00 68.12 304 VAL A O 1
ATOM 2501 N N . TYR A 1 305 ? 28.845 -6.619 -13.282 1.00 77.62 305 TYR A N 1
ATOM 2502 C CA . TYR A 1 305 ? 30.263 -6.392 -13.021 1.00 77.62 305 TYR A CA 1
ATOM 2503 C C . TYR A 1 305 ? 31.138 -7.514 -13.601 1.00 77.62 305 TYR A C 1
ATOM 2505 O O . TYR A 1 305 ? 32.137 -7.235 -14.267 1.00 77.62 305 TYR A O 1
ATOM 2513 N N . TYR A 1 306 ? 30.740 -8.777 -13.417 1.00 75.56 306 TYR A N 1
ATOM 2514 C CA . TYR A 1 306 ? 31.478 -9.934 -13.930 1.00 75.56 306 TYR A CA 1
ATOM 2515 C C . TYR A 1 306 ? 31.524 -9.984 -15.459 1.00 75.56 306 TYR A C 1
ATOM 2517 O O . TYR A 1 306 ? 32.594 -10.216 -16.022 1.00 75.56 306 TYR A O 1
ATOM 2525 N N . ILE A 1 307 ? 30.406 -9.710 -16.137 1.00 72.81 307 ILE A N 1
ATOM 2526 C CA . ILE A 1 307 ? 30.363 -9.706 -17.606 1.00 72.81 307 ILE A CA 1
ATOM 2527 C C . ILE A 1 307 ? 31.241 -8.578 -18.164 1.00 72.81 307 ILE A C 1
ATOM 2529 O O . ILE A 1 307 ? 32.021 -8.797 -19.092 1.00 72.81 307 ILE A O 1
ATOM 2533 N N . LYS A 1 308 ? 31.199 -7.383 -17.556 1.00 72.81 308 LYS A N 1
ATOM 2534 C CA . LYS A 1 308 ? 32.081 -6.273 -17.951 1.00 72.81 308 LYS A CA 1
ATOM 2535 C C . LYS A 1 308 ? 33.560 -6.630 -17.774 1.00 72.81 308 LYS A C 1
ATOM 2537 O O . LYS A 1 308 ? 34.376 -6.266 -18.615 1.00 72.81 308 LYS A O 1
ATOM 2542 N N . ARG A 1 309 ? 33.901 -7.352 -16.702 1.00 81.94 309 ARG A N 1
ATOM 2543 C CA . ARG A 1 309 ? 35.271 -7.798 -16.436 1.00 81.94 309 ARG A CA 1
ATOM 2544 C C . ARG A 1 309 ? 35.747 -8.827 -17.465 1.00 81.94 309 ARG A C 1
ATOM 2546 O O . ARG A 1 309 ? 36.852 -8.669 -17.960 1.00 81.94 309 ARG A O 1
ATOM 2553 N N . GLN A 1 310 ? 34.930 -9.818 -17.835 1.00 78.19 310 GLN A N 1
ATOM 2554 C CA . GLN A 1 310 ? 35.298 -10.800 -18.868 1.00 78.19 310 GLN A CA 1
ATOM 2555 C C . GLN A 1 310 ? 35.555 -10.164 -20.238 1.00 78.19 310 GLN A C 1
ATOM 2557 O O . GLN A 1 310 ? 36.522 -10.528 -20.901 1.00 78.19 310 GLN A O 1
ATOM 2562 N N . ASN A 1 311 ? 34.742 -9.185 -20.639 1.00 71.81 311 ASN A N 1
ATOM 2563 C CA . ASN A 1 311 ? 34.928 -8.494 -21.917 1.00 71.81 311 ASN A CA 1
ATOM 2564 C C . ASN A 1 311 ? 36.166 -7.585 -21.954 1.00 71.81 311 ASN A C 1
ATOM 2566 O O . ASN A 1 311 ? 36.580 -7.201 -23.036 1.00 71.81 311 ASN A O 1
ATOM 2570 N N . SER A 1 312 ? 36.760 -7.235 -20.808 1.00 80.44 312 SER A N 1
ATOM 2571 C CA . SER A 1 312 ? 37.987 -6.426 -20.764 1.00 80.44 312 SER A CA 1
ATOM 2572 C C . SER A 1 312 ? 39.270 -7.244 -20.956 1.00 80.44 312 SER A C 1
ATOM 2574 O O . SER A 1 312 ? 40.338 -6.650 -21.068 1.00 80.44 312 SER A O 1
ATOM 2576 N N . TYR A 1 313 ? 39.178 -8.578 -20.932 1.00 77.62 313 TYR A N 1
ATOM 2577 C CA . TYR A 1 313 ? 40.311 -9.495 -21.121 1.00 77.62 313 TYR A CA 1
ATOM 2578 C C . TYR A 1 313 ? 40.357 -10.126 -22.525 1.00 77.62 313 TYR A C 1
ATOM 2580 O O . TYR A 1 313 ? 41.237 -10.945 -22.780 1.00 77.62 313 TYR A O 1
ATOM 2588 N N . LYS A 1 314 ? 39.413 -9.783 -23.408 1.00 71.56 314 LYS A N 1
ATOM 2589 C CA . LYS A 1 314 ? 39.418 -10.154 -24.830 1.00 71.56 314 LYS A CA 1
ATOM 2590 C C . LYS A 1 314 ? 39.819 -8.954 -25.670 1.00 71.56 314 LYS A C 1
ATOM 2592 O O . LYS A 1 314 ? 40.506 -9.183 -26.683 1.00 71.56 314 LYS A O 1
#

Foldseek 3Di:
DLVVVVVVLVVLLVVQLVVVVVPDDNVVSVVVSVVVVVVVVVLSVLLVVVLVVLVVLLVVLVVLVVVVVVVVVVVCVVCVVPDPDPVVVVCVVCVVVVVVVCVVVVVVVVVVCVVVVVVCVVVPPDDDDDDDDPPPPDPVVVVCVVCVVVVVVPPPDDDDDPPPVVVVVVVVVSVVVVVVSVVVCVVVLQVSLVSLVVLLVVLVVLLVVLVVVVVCCVPPVVPDDPPPPSVNVSSVVSNVVSLVVLVVSLVSVVVSQVSVQVVCCVPPVDGDFRQHVNDGSDPVVSVVVSVVSVVVVVVVVVVSVVVVVVVVVD